Protein AF-A0A964EVK6-F1 (afdb_monomer)

pLDDT: mean 76.54, std 14.39, range [28.52, 92.56]

Mean predicted aligned error: 11.5 Å

Foldseek 3Di:
DDPPPPQAFLVVQPWWWDWDKPDFDPVLRVVLRVLNSRARDDQFKKKWKDAPLATPDIDTPDDDDCPPVVSRVVSVSVSSNVRPTHGIMMITTHIDRVLLVVLLVQQLVLLLVLLAEDADQFWFKWKFFQDPVQFTDDTDGDDDSVDVVSNVSSNVSSVVDDDTRDGRDPVCPVSDDRIDMHTHGHHYD

Solvent-accessible surface area (backbone atoms only — not comparable to full-atom values): 10663 Å² total; per-residue (Å²): 135,83,81,77,76,75,73,61,29,8,51,84,66,50,20,52,54,46,70,53,53,87,64,58,53,72,68,58,51,61,68,43,38,75,48,50,25,59,22,50,62,48,90,56,49,30,38,35,34,34,42,74,47,39,78,75,45,75,48,62,75,65,99,62,81,68,92,72,43,64,67,41,51,53,39,49,46,51,35,29,64,77,49,58,54,83,52,58,37,40,39,35,42,35,32,45,54,40,70,58,49,54,49,43,50,55,50,31,53,56,49,12,62,62,56,30,77,32,87,62,93,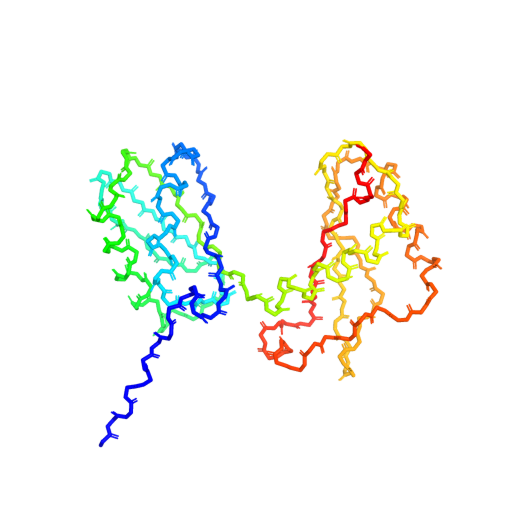51,40,32,26,33,34,23,39,53,42,98,86,33,34,65,47,85,62,43,86,71,41,77,40,85,42,67,71,56,45,51,43,48,59,55,32,61,79,66,58,89,66,82,67,78,58,57,58,72,86,47,54,87,75,40,73,64,51,49,78,40,64,36,48,32,36,76,117

Nearest PDB structures (foldseek):
  3qdr-assembly1_A  TM=7.105E-01  e=4.032E-02  Escherichia coli K-12
  6s3w-assembly1_A  TM=6.566E-01  e=6.098E-02  Pseudomonas aeruginosa
  1s62-assembly1_A  TM=5.850E-01  e=1.168E-01  Escherichia coli
  6fw4-assembly1_A  TM=6.166E-01  e=6.879E-01  Vibrio cholerae

Radius of gyration: 19.02 Å; Cα contacts (8 Å, |Δi|>4): 323; chains: 1; bounding box: 44×29×54 Å

Secondary structure (DSSP, 8-state):
------PPBTTTTT-EEEEEESSS-HHHHHHHHHHHTTSBP-SSEEEEEEETTEEEEEEESSS--GGG-HHHHHHHHHHHHHSPPPSEEEEEEEEEPHHHHHHHHHHHHHHHHHH-EESS---EEEEEEBPTTS-B---EEEE--S-HHHHHHHHHHHTT--SPPPPPPHHHHTTS-SEEEEEE--EE-

Structure (mmCIF, N/CA/C/O backbone):
data_AF-A0A964EVK6-F1
#
_entry.id   AF-A0A964EVK6-F1
#
loop_
_atom_site.group_PDB
_atom_site.id
_atom_site.type_symbol
_atom_site.label_atom_id
_atom_site.label_alt_id
_atom_site.label_comp_id
_atom_site.label_asym_id
_atom_site.label_entity_id
_atom_site.label_seq_id
_atom_site.pdbx_PDB_ins_code
_atom_site.Cartn_x
_atom_site.Cartn_y
_atom_site.Cartn_z
_atom_site.occupancy
_atom_site.B_iso_or_equiv
_atom_site.auth_seq_id
_atom_site.auth_comp_id
_atom_site.auth_asym_id
_atom_site.auth_atom_id
_atom_site.pdbx_PDB_model_num
ATOM 1 N N . MET A 1 1 ? -25.603 -1.675 -29.643 1.00 32.81 1 MET A N 1
ATOM 2 C CA . MET A 1 1 ? -24.944 -0.390 -29.337 1.00 32.81 1 MET A CA 1
ATOM 3 C C . MET A 1 1 ? -24.082 -0.634 -28.109 1.00 32.81 1 MET A C 1
ATOM 5 O O . MET A 1 1 ? -24.596 -0.637 -27.001 1.00 32.81 1 MET A O 1
ATOM 9 N N . THR A 1 2 ? -22.830 -1.032 -28.319 1.00 31.30 2 THR A N 1
ATOM 10 C CA . THR A 1 2 ? -21.915 -1.434 -27.243 1.00 31.30 2 THR A CA 1
ATOM 11 C C . THR A 1 2 ? -21.306 -0.165 -26.660 1.00 31.30 2 THR A C 1
ATOM 13 O O . THR A 1 2 ? -20.593 0.546 -27.362 1.00 31.30 2 THR A O 1
ATOM 16 N N . LEU A 1 3 ? -21.637 0.162 -25.410 1.00 28.52 3 LEU A N 1
ATOM 17 C CA . LEU A 1 3 ? -20.934 1.197 -24.658 1.00 28.52 3 LEU A CA 1
ATOM 18 C C . LEU A 1 3 ? -19.500 0.702 -24.429 1.00 28.52 3 LEU A C 1
ATOM 20 O O . LEU A 1 3 ? -19.276 -0.155 -23.579 1.00 28.52 3 LEU A O 1
ATOM 24 N N . LEU A 1 4 ? -18.537 1.216 -25.202 1.00 30.02 4 LEU A N 1
ATOM 25 C CA . LEU A 1 4 ? -17.136 1.179 -24.795 1.00 30.02 4 LEU A CA 1
ATOM 26 C C . LEU A 1 4 ? -17.033 2.036 -23.529 1.00 30.02 4 LEU A C 1
ATOM 28 O O . LEU A 1 4 ? -17.019 3.265 -23.610 1.00 30.02 4 LEU A O 1
ATOM 32 N N . LEU A 1 5 ? -16.978 1.402 -22.356 1.00 36.34 5 LEU A N 1
ATOM 33 C CA . LEU A 1 5 ? -16.360 2.049 -21.208 1.00 36.34 5 LEU A CA 1
ATOM 34 C C . LEU A 1 5 ? -14.887 2.230 -21.576 1.00 36.34 5 LEU A C 1
ATOM 36 O O . LEU A 1 5 ? -14.113 1.277 -21.540 1.00 36.34 5 LEU A O 1
ATOM 40 N N . ALA A 1 6 ? -14.515 3.439 -21.993 1.00 39.41 6 ALA A N 1
ATOM 41 C CA . ALA A 1 6 ? -13.116 3.812 -22.102 1.00 39.41 6 ALA A CA 1
ATOM 42 C C . ALA A 1 6 ? -12.496 3.619 -20.714 1.00 39.41 6 ALA A C 1
ATOM 44 O O . ALA A 1 6 ? -12.870 4.309 -19.763 1.00 39.41 6 ALA A O 1
ATOM 45 N N . ALA A 1 7 ? -11.617 2.626 -20.580 1.00 48.12 7 ALA A N 1
ATOM 46 C CA . ALA A 1 7 ? -10.870 2.419 -19.353 1.00 48.12 7 ALA A CA 1
ATOM 47 C C . ALA A 1 7 ? -10.082 3.704 -19.079 1.00 48.12 7 ALA A C 1
ATOM 49 O O . ALA A 1 7 ? -9.275 4.125 -19.911 1.00 48.12 7 ALA A O 1
ATOM 50 N N . LEU A 1 8 ? -10.379 4.377 -17.964 1.00 49.44 8 LEU A N 1
ATOM 51 C CA . LEU A 1 8 ? -9.662 5.597 -17.621 1.00 49.44 8 LEU A CA 1
ATOM 52 C C . LEU A 1 8 ? -8.179 5.262 -17.370 1.00 49.44 8 LEU A C 1
ATOM 54 O O . LEU A 1 8 ? -7.891 4.264 -16.703 1.00 49.44 8 LEU A O 1
ATOM 58 N N . PRO A 1 9 ? -7.248 6.097 -17.860 1.00 56.09 9 PRO A N 1
ATOM 59 C CA . PRO A 1 9 ? -5.830 6.012 -17.524 1.00 56.09 9 PRO A CA 1
ATOM 60 C C . PRO A 1 9 ? -5.608 6.000 -16.010 1.00 56.09 9 PRO A C 1
ATOM 62 O O . PRO A 1 9 ? -6.285 6.736 -15.284 1.00 56.09 9 PRO A O 1
ATOM 65 N N . ALA A 1 10 ? -4.631 5.223 -15.540 1.00 55.06 10 ALA A N 1
ATOM 66 C CA . ALA A 1 10 ? -4.260 5.123 -14.131 1.00 55.06 10 ALA A CA 1
ATOM 67 C C . ALA A 1 10 ? -4.020 6.498 -13.496 1.00 55.06 10 ALA A C 1
ATOM 69 O O . ALA A 1 10 ? -4.599 6.775 -12.449 1.00 55.06 10 ALA A O 1
ATOM 70 N N . ALA A 1 11 ? -3.312 7.405 -14.173 1.00 48.75 11 ALA A N 1
ATOM 71 C CA . ALA A 1 11 ? -3.083 8.772 -13.703 1.00 48.75 11 ALA A CA 1
ATOM 72 C C . ALA A 1 11 ? -4.370 9.588 -13.523 1.00 48.75 11 ALA A C 1
ATOM 74 O O . ALA A 1 11 ? -4.508 10.318 -12.544 1.00 48.75 11 ALA A O 1
ATOM 75 N N . LEU A 1 12 ? -5.338 9.449 -14.438 1.00 47.56 12 LEU A N 1
ATOM 76 C CA . LEU A 1 12 ? -6.634 10.131 -14.324 1.00 47.56 12 LEU A CA 1
ATOM 77 C C . LEU A 1 12 ? -7.496 9.534 -13.210 1.00 47.56 12 LEU A C 1
ATOM 79 O O . LEU A 1 12 ? -8.326 10.233 -12.632 1.00 47.56 12 LEU A O 1
ATOM 83 N N . ALA A 1 13 ? -7.272 8.264 -12.882 1.00 48.00 13 ALA A N 1
ATOM 84 C CA . ALA A 1 13 ? -7.876 7.610 -11.736 1.00 48.00 13 ALA A CA 1
ATOM 85 C C . ALA A 1 13 ? -7.058 7.787 -10.439 1.00 48.00 13 ALA A C 1
ATOM 87 O O . ALA A 1 13 ? -7.512 7.296 -9.412 1.00 48.00 13 ALA A O 1
ATOM 88 N N . GLY A 1 14 ? -5.890 8.452 -10.481 1.00 44.22 14 GLY A N 1
ATOM 89 C CA . GLY A 1 14 ? -4.960 8.695 -9.366 1.00 44.22 14 GLY A CA 1
ATOM 90 C C . GLY A 1 14 ? -4.115 7.494 -8.918 1.00 44.22 14 GLY A C 1
ATOM 91 O O . GLY A 1 14 ? -3.596 7.501 -7.807 1.00 44.22 14 GLY A O 1
ATOM 92 N N . TRP A 1 15 ? -3.989 6.460 -9.744 1.00 48.66 15 TRP A N 1
ATOM 93 C CA . TRP A 1 15 ? -3.234 5.252 -9.429 1.00 48.66 15 TRP A CA 1
ATOM 94 C C . TRP A 1 15 ? -1.795 5.373 -9.918 1.00 48.66 15 TRP A C 1
ATOM 96 O O . TRP A 1 15 ? -1.566 5.677 -11.086 1.00 48.66 15 TRP A O 1
ATOM 106 N N . THR A 1 16 ? -0.838 5.064 -9.047 1.00 52.19 16 THR A N 1
ATOM 107 C CA . THR A 1 16 ? 0.591 5.069 -9.387 1.00 52.19 16 THR A CA 1
ATOM 108 C C . THR A 1 16 ? 1.068 3.638 -9.576 1.00 52.19 16 THR A C 1
ATOM 110 O O . THR A 1 16 ? 0.908 2.826 -8.663 1.00 52.19 16 THR A O 1
ATOM 113 N N . ALA A 1 17 ? 1.664 3.324 -10.728 1.00 52.47 17 ALA A N 1
ATOM 114 C CA . ALA A 1 17 ? 2.339 2.048 -10.926 1.00 52.47 17 ALA A CA 1
ATOM 115 C C . ALA A 1 17 ? 3.710 2.093 -10.235 1.00 52.47 17 ALA A C 1
ATOM 117 O O . ALA A 1 17 ? 4.609 2.819 -10.656 1.00 52.47 17 ALA A O 1
ATOM 118 N N . THR A 1 18 ? 3.884 1.320 -9.166 1.00 56.91 18 THR A N 1
ATOM 119 C CA . THR A 1 18 ? 5.220 1.088 -8.598 1.00 56.91 18 THR A CA 1
ATOM 120 C C . THR A 1 18 ? 5.862 -0.094 -9.294 1.00 56.91 18 THR A C 1
ATOM 122 O O . THR A 1 18 ? 5.188 -1.089 -9.557 1.00 56.91 18 THR A O 1
ATOM 125 N N . VAL A 1 19 ? 7.149 0.054 -9.616 1.00 56.09 19 VAL A N 1
ATOM 126 C CA . VAL A 1 19 ? 7.940 -0.963 -10.298 1.00 56.09 19 VAL A CA 1
ATOM 127 C C . VAL A 1 19 ? 9.044 -1.451 -9.375 1.00 56.09 19 VAL A C 1
ATOM 129 O O . VAL A 1 19 ? 9.966 -0.703 -9.064 1.00 56.09 19 VAL A O 1
ATOM 132 N N . GLU A 1 20 ? 8.953 -2.701 -8.935 1.00 57.06 20 GLU A N 1
ATOM 133 C CA . GLU A 1 20 ? 10.037 -3.373 -8.210 1.00 57.06 20 GLU A CA 1
ATOM 134 C C . GLU A 1 20 ? 10.718 -4.348 -9.174 1.00 57.06 20 GLU A C 1
ATOM 136 O O . GLU A 1 20 ? 10.032 -5.148 -9.819 1.00 57.06 20 GLU A O 1
ATOM 141 N N . ALA A 1 21 ? 12.047 -4.275 -9.301 1.00 52.12 21 ALA A N 1
ATOM 142 C CA . ALA A 1 21 ? 12.802 -5.149 -10.194 1.00 52.12 21 ALA A CA 1
ATOM 143 C C . ALA A 1 21 ? 13.971 -5.849 -9.507 1.00 52.12 21 ALA A C 1
ATOM 145 O O . ALA A 1 21 ? 14.643 -5.277 -8.654 1.00 52.12 21 ALA A O 1
ATOM 146 N N . GLY A 1 22 ? 14.219 -7.088 -9.940 1.00 52.19 22 GLY A N 1
ATOM 147 C CA . GLY A 1 22 ? 15.385 -7.874 -9.537 1.00 52.19 22 GLY A CA 1
ATOM 148 C C . GLY A 1 22 ? 16.685 -7.492 -10.256 1.00 52.19 22 GLY A C 1
ATOM 149 O O . GLY A 1 22 ? 17.747 -7.795 -9.727 1.00 52.19 22 GLY A O 1
ATOM 150 N N . GLU A 1 23 ? 16.623 -6.840 -11.430 1.00 58.47 23 GLU A N 1
ATOM 151 C CA . GLU A 1 23 ? 17.818 -6.569 -12.266 1.00 58.47 23 GLU A CA 1
ATOM 152 C C . GLU A 1 23 ? 17.813 -5.213 -13.017 1.00 58.47 23 GLU A C 1
ATOM 154 O O . GLU A 1 23 ? 18.863 -4.788 -13.491 1.00 58.47 23 GLU A O 1
ATOM 159 N N . ALA A 1 24 ? 16.685 -4.492 -13.101 1.00 65.44 24 ALA A N 1
ATOM 160 C CA . ALA A 1 24 ? 16.622 -3.177 -13.759 1.00 65.44 24 ALA A CA 1
ATOM 161 C C . ALA A 1 24 ? 17.153 -2.062 -12.847 1.00 65.44 24 ALA A C 1
ATOM 163 O O . ALA A 1 24 ? 16.871 -2.064 -11.645 1.00 65.44 24 ALA A O 1
ATOM 164 N N . SER A 1 25 ? 17.856 -1.069 -13.397 1.00 70.06 25 SER A N 1
ATOM 165 C CA . SER A 1 25 ? 18.342 0.044 -12.578 1.00 70.06 25 SER A CA 1
ATOM 166 C C . SER A 1 25 ? 17.191 0.959 -12.121 1.00 70.06 25 SER A C 1
ATOM 168 O O . SER A 1 25 ? 16.234 1.178 -12.869 1.00 70.06 25 SER A O 1
ATOM 170 N N . PRO A 1 26 ? 17.283 1.589 -10.931 1.00 70.25 26 PRO A N 1
ATOM 171 C CA . PRO A 1 26 ? 16.269 2.538 -10.461 1.00 70.25 26 PRO A CA 1
ATOM 172 C C . PRO A 1 26 ? 15.977 3.681 -11.447 1.00 70.25 26 PRO A C 1
ATOM 174 O O . PRO A 1 26 ? 14.847 4.158 -11.525 1.00 70.25 26 PRO A O 1
ATOM 177 N N . ALA A 1 27 ? 16.978 4.106 -12.226 1.00 74.12 27 ALA A N 1
ATOM 178 C CA . ALA A 1 27 ? 16.826 5.152 -13.235 1.00 74.12 27 ALA A CA 1
ATOM 179 C C . ALA A 1 27 ? 15.972 4.697 -14.432 1.00 74.12 27 ALA A C 1
ATOM 181 O O . ALA A 1 27 ? 15.160 5.470 -14.938 1.00 74.12 27 ALA A O 1
ATOM 182 N N . GLU A 1 28 ? 16.122 3.445 -14.870 1.00 74.19 28 GLU A N 1
ATOM 183 C CA . GLU A 1 28 ? 15.297 2.863 -15.935 1.00 74.19 28 GLU A CA 1
ATOM 184 C C . GLU A 1 28 ? 13.846 2.701 -15.482 1.00 74.19 28 GLU A C 1
ATOM 186 O O . GLU A 1 28 ? 12.928 3.047 -16.225 1.00 74.19 28 GLU A O 1
ATOM 191 N N . LEU A 1 29 ? 13.641 2.268 -14.234 1.00 70.50 29 LEU A N 1
ATOM 192 C CA . LEU A 1 29 ? 12.310 2.156 -13.635 1.00 70.50 29 LEU A CA 1
ATOM 193 C C . LEU A 1 29 ? 11.619 3.520 -13.519 1.00 70.50 29 LEU A C 1
ATOM 195 O O . LEU A 1 29 ? 10.459 3.661 -13.906 1.00 70.50 29 LEU A O 1
ATOM 199 N N . ALA A 1 30 ? 12.344 4.545 -13.060 1.00 72.69 30 ALA A N 1
ATOM 200 C CA . ALA A 1 30 ? 11.829 5.911 -12.978 1.00 72.69 30 ALA A CA 1
ATOM 201 C C . ALA A 1 30 ? 11.467 6.486 -14.358 1.00 72.69 30 ALA A C 1
ATOM 203 O O . ALA A 1 30 ? 10.497 7.230 -14.483 1.00 72.69 30 ALA A O 1
ATOM 204 N N . ALA A 1 31 ? 12.215 6.126 -15.404 1.00 76.50 31 ALA A N 1
ATOM 205 C CA . ALA A 1 31 ? 11.927 6.567 -16.765 1.00 76.50 31 ALA A CA 1
ATOM 206 C C . ALA A 1 31 ? 10.737 5.831 -17.410 1.00 76.50 31 ALA A C 1
ATOM 208 O O . ALA A 1 31 ? 10.141 6.366 -18.345 1.00 76.50 31 ALA A O 1
ATOM 209 N N . LEU A 1 32 ? 10.395 4.630 -16.932 1.00 76.25 32 LEU A N 1
ATOM 210 C CA . LEU A 1 32 ? 9.230 3.867 -17.388 1.00 76.25 32 LEU A CA 1
ATOM 211 C C . LEU A 1 32 ? 7.925 4.352 -16.727 1.00 76.25 32 LEU A C 1
ATOM 213 O O . LEU A 1 32 ? 6.874 4.313 -17.365 1.00 76.25 32 LEU A O 1
ATOM 217 N N . ALA A 1 33 ? 7.983 4.850 -15.486 1.00 74.25 33 ALA A N 1
ATOM 218 C CA . ALA A 1 33 ? 6.807 5.240 -14.697 1.00 74.25 33 ALA A CA 1
ATOM 219 C C . ALA A 1 33 ? 5.797 6.159 -15.431 1.00 74.25 33 ALA A C 1
ATOM 221 O O . ALA A 1 33 ? 4.617 5.807 -15.456 1.00 74.25 33 ALA A O 1
ATOM 222 N N . PRO A 1 34 ? 6.205 7.236 -16.141 1.00 74.50 34 PRO A N 1
ATOM 223 C CA . PRO A 1 34 ? 5.259 8.109 -16.849 1.00 74.50 34 PRO A CA 1
ATOM 224 C C . PRO A 1 34 ? 4.463 7.407 -17.959 1.00 74.50 34 PRO A C 1
ATOM 226 O O . PRO A 1 34 ? 3.382 7.856 -18.333 1.00 74.50 34 PRO A O 1
ATOM 229 N N . PHE A 1 35 ? 4.995 6.317 -18.520 1.00 75.31 35 PHE A N 1
ATOM 230 C CA . PHE A 1 35 ? 4.293 5.526 -19.530 1.00 75.31 35 PHE A CA 1
ATOM 231 C C . PHE A 1 35 ? 3.272 4.590 -18.881 1.00 75.31 35 PHE A C 1
ATOM 233 O O . PHE A 1 35 ? 2.179 4.405 -19.414 1.00 75.31 35 PHE A O 1
ATOM 240 N N . LEU A 1 36 ? 3.590 4.045 -17.706 1.00 74.50 36 LEU A N 1
ATOM 241 C CA . LEU A 1 36 ? 2.700 3.160 -16.950 1.00 74.50 36 LEU A CA 1
ATOM 242 C C . LEU A 1 36 ? 1.500 3.903 -16.354 1.00 74.50 36 LEU A C 1
ATOM 244 O O . LEU A 1 36 ? 0.419 3.330 -16.235 1.00 74.50 36 LEU A O 1
ATOM 248 N N . ASP A 1 37 ? 1.665 5.190 -16.069 1.00 70.88 37 ASP A N 1
ATOM 249 C CA . ASP A 1 37 ? 0.603 6.111 -15.655 1.00 70.88 37 ASP A CA 1
ATOM 250 C C . ASP A 1 37 ? -0.529 6.234 -16.700 1.00 70.88 37 ASP A C 1
ATOM 252 O O . ASP A 1 37 ? -1.668 6.573 -16.366 1.00 70.88 37 ASP A O 1
ATOM 256 N N . SER A 1 38 ? -0.246 5.919 -17.971 1.00 72.69 38 SER A N 1
ATOM 257 C CA . SER A 1 38 ? -1.248 5.877 -19.045 1.00 72.69 38 SER A CA 1
ATOM 258 C C . SER A 1 38 ? -1.995 4.542 -19.148 1.00 72.69 38 SER A C 1
ATOM 260 O O . SER A 1 38 ? -3.036 4.473 -19.804 1.00 72.69 38 SER A O 1
ATOM 262 N N . CYS A 1 39 ? -1.506 3.495 -18.477 1.00 75.62 39 CYS A N 1
ATOM 263 C CA . CYS A 1 39 ? -2.129 2.178 -18.502 1.00 75.62 39 CYS A CA 1
ATOM 264 C C . CYS A 1 39 ? -3.413 2.144 -17.672 1.00 75.62 39 CYS A C 1
ATOM 266 O O . CYS A 1 39 ? -3.545 2.895 -16.706 1.00 75.62 39 CYS A O 1
ATOM 268 N N . PRO A 1 40 ? -4.381 1.279 -18.014 1.00 72.31 40 PRO A N 1
ATOM 269 C CA . PRO A 1 40 ? -5.571 1.106 -17.194 1.00 72.31 40 PRO A CA 1
ATOM 270 C C . PRO A 1 40 ? -5.187 0.577 -15.806 1.00 72.31 40 PRO A C 1
ATOM 272 O O . PRO A 1 40 ? -4.441 -0.394 -15.685 1.00 72.31 40 PRO A O 1
ATOM 275 N N . ALA A 1 41 ? -5.700 1.217 -14.755 1.00 64.81 41 ALA A N 1
ATOM 276 C CA . ALA A 1 41 ? -5.433 0.803 -13.383 1.00 64.81 41 ALA A CA 1
ATOM 277 C C . ALA A 1 41 ? -6.113 -0.527 -13.029 1.00 64.81 41 ALA A C 1
ATOM 279 O O . ALA A 1 41 ? -7.258 -0.776 -13.426 1.00 64.81 41 ALA A O 1
ATOM 280 N N . ARG A 1 42 ? -5.438 -1.355 -12.219 1.00 68.38 42 ARG A N 1
ATOM 281 C CA . ARG A 1 42 ? -5.987 -2.609 -11.683 1.00 68.38 42 ARG A CA 1
ATOM 282 C C . ARG A 1 42 ? -5.690 -2.764 -10.188 1.00 68.38 42 ARG A C 1
ATOM 284 O O . ARG A 1 42 ? -4.574 -2.482 -9.782 1.00 68.38 42 ARG A O 1
ATOM 291 N N . PRO A 1 43 ? -6.648 -3.247 -9.379 1.00 57.97 43 PRO A N 1
ATOM 292 C CA . PRO A 1 43 ? -6.473 -3.439 -7.932 1.00 57.97 43 PRO A CA 1
ATOM 293 C C . PRO A 1 43 ? -5.402 -4.471 -7.555 1.00 57.97 43 PRO A C 1
ATOM 295 O O . PRO A 1 43 ? -4.960 -4.491 -6.409 1.00 57.97 43 PRO A O 1
ATOM 298 N N . ASP A 1 44 ? -4.987 -5.300 -8.508 1.00 68.88 44 ASP A N 1
ATOM 299 C CA . ASP A 1 44 ? -4.142 -6.457 -8.258 1.00 68.88 44 ASP A CA 1
ATOM 300 C C . ASP A 1 44 ? -2.662 -6.143 -8.504 1.00 68.88 44 ASP A C 1
ATOM 302 O O . ASP A 1 44 ? -2.315 -5.285 -9.318 1.00 68.88 44 ASP A O 1
ATOM 306 N N . ASP A 1 45 ? -1.778 -6.872 -7.825 1.00 70.56 45 ASP A N 1
ATOM 307 C CA . ASP A 1 45 ? -0.354 -6.881 -8.152 1.00 70.56 45 ASP A CA 1
ATOM 308 C C . ASP A 1 45 ? -0.144 -7.720 -9.421 1.00 70.56 45 ASP A C 1
ATOM 310 O O . ASP A 1 45 ? -0.608 -8.863 -9.504 1.00 70.56 45 ASP A O 1
ATOM 314 N N . TRP A 1 46 ? 0.629 -7.203 -10.374 1.00 75.69 46 TRP A N 1
ATOM 315 C CA . TRP A 1 46 ? 1.001 -7.910 -11.599 1.00 75.69 46 TRP A CA 1
ATOM 316 C C . TRP A 1 46 ? 2.511 -8.086 -11.696 1.00 75.69 46 TRP A C 1
ATOM 318 O O . TRP A 1 46 ? 3.288 -7.267 -11.214 1.00 75.69 46 TRP A O 1
ATOM 328 N N . ILE A 1 47 ? 2.943 -9.162 -12.340 1.00 76.94 47 ILE A N 1
ATOM 329 C CA . ILE A 1 47 ? 4.334 -9.404 -12.703 1.00 76.94 47 ILE A CA 1
ATOM 330 C C . ILE A 1 47 ? 4.440 -9.431 -14.218 1.00 76.94 47 ILE A C 1
ATOM 332 O O . ILE A 1 47 ? 3.742 -10.180 -14.902 1.00 76.94 47 ILE A O 1
ATOM 336 N N . ALA A 1 48 ? 5.388 -8.657 -14.719 1.00 81.44 48 ALA A N 1
ATOM 337 C CA . ALA A 1 48 ? 5.863 -8.710 -16.081 1.00 81.44 48 ALA A CA 1
ATOM 338 C C . ALA A 1 48 ? 7.300 -9.225 -16.109 1.00 81.44 48 ALA A C 1
ATOM 340 O O . ALA A 1 48 ? 8.151 -8.769 -15.351 1.00 81.44 48 ALA A O 1
ATOM 341 N N . ARG A 1 49 ? 7.595 -10.163 -17.002 1.00 80.81 49 ARG A N 1
ATOM 342 C CA . ARG A 1 49 ? 8.965 -10.550 -17.346 1.00 80.81 49 ARG A CA 1
ATOM 343 C C . ARG A 1 49 ? 9.261 -10.028 -18.733 1.00 80.81 49 ARG A C 1
ATOM 345 O O . ARG A 1 49 ? 8.447 -10.224 -19.632 1.00 80.81 49 ARG A O 1
ATOM 352 N N . TYR A 1 50 ? 10.420 -9.421 -18.910 1.00 78.56 50 TYR A N 1
ATOM 353 C CA . TYR A 1 50 ? 10.869 -8.921 -20.199 1.00 78.56 50 TYR A CA 1
ATOM 354 C C . TYR A 1 50 ? 12.327 -9.304 -20.434 1.00 78.56 50 TYR A C 1
ATOM 356 O O . TYR A 1 50 ? 13.075 -9.527 -19.480 1.00 78.56 50 TYR A O 1
ATOM 364 N N . ALA A 1 51 ? 12.707 -9.393 -21.702 1.00 78.81 51 ALA A N 1
ATOM 365 C CA . ALA A 1 51 ? 14.090 -9.534 -22.131 1.00 78.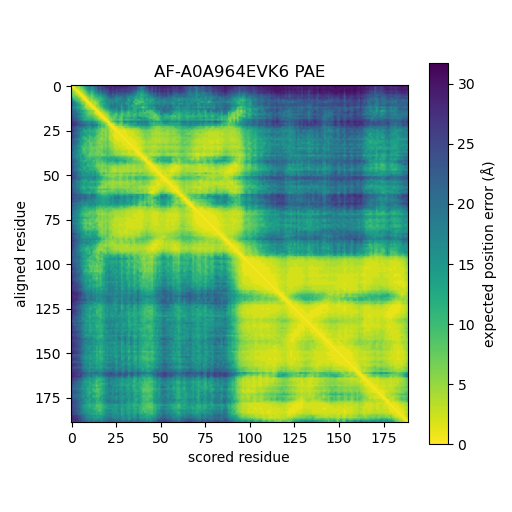81 51 ALA A CA 1
ATOM 366 C C . ALA A 1 51 ? 14.286 -8.794 -23.450 1.00 78.81 51 ALA A C 1
ATOM 368 O O . ALA A 1 51 ? 13.431 -8.877 -24.333 1.00 78.81 51 ALA A O 1
ATOM 369 N N . ASP A 1 52 ? 15.396 -8.070 -23.566 1.00 72.81 52 ASP A N 1
ATOM 370 C CA . ASP A 1 52 ? 15.849 -7.442 -24.813 1.00 72.81 52 ASP A CA 1
ATOM 371 C C . ASP A 1 52 ? 14.777 -6.547 -25.470 1.00 72.81 52 ASP A C 1
ATOM 373 O O . ASP A 1 52 ? 14.573 -6.555 -26.683 1.00 72.81 52 ASP A O 1
ATOM 377 N N . GLY A 1 53 ? 14.054 -5.779 -24.646 1.00 67.75 53 GLY A N 1
ATOM 378 C CA . GLY A 1 53 ? 12.984 -4.880 -25.095 1.00 67.75 53 GLY A CA 1
ATOM 379 C C . GLY A 1 53 ? 11.648 -5.559 -25.424 1.00 67.75 53 GLY A C 1
ATOM 380 O O . GLY A 1 53 ? 10.715 -4.874 -25.839 1.00 67.75 53 GLY A O 1
ATOM 381 N N . ALA A 1 54 ? 11.515 -6.872 -25.217 1.00 77.69 54 ALA A N 1
ATOM 382 C CA . ALA A 1 54 ? 10.279 -7.614 -25.447 1.00 77.69 54 ALA A CA 1
ATOM 383 C C . ALA A 1 54 ? 9.639 -8.098 -24.138 1.00 77.69 54 ALA A C 1
ATOM 385 O O . ALA A 1 54 ? 10.303 -8.666 -23.269 1.00 77.69 54 ALA A O 1
ATOM 386 N N . LEU A 1 55 ? 8.319 -7.928 -24.019 1.00 82.38 55 LEU A N 1
ATOM 387 C CA . LEU A 1 55 ? 7.523 -8.524 -22.947 1.00 82.38 55 LEU A CA 1
ATOM 388 C C . LEU A 1 55 ? 7.399 -10.036 -23.188 1.00 82.38 55 LEU A C 1
ATOM 390 O O . LEU A 1 55 ? 6.825 -10.462 -24.186 1.00 82.38 55 LEU A O 1
ATOM 394 N N . LEU A 1 56 ? 7.937 -10.844 -22.276 1.00 80.88 56 LEU A N 1
ATOM 395 C CA . LEU A 1 56 ? 7.942 -12.307 -22.366 1.00 80.88 56 LEU A CA 1
ATOM 396 C C . LEU A 1 56 ? 6.735 -12.942 -21.680 1.00 80.88 56 LEU A C 1
ATOM 398 O O . LEU A 1 56 ? 6.237 -13.979 -22.114 1.00 80.88 56 LEU A O 1
ATOM 402 N N . ARG A 1 57 ? 6.316 -12.374 -20.547 1.00 82.69 57 ARG A N 1
ATOM 403 C CA . ARG A 1 57 ? 5.205 -12.896 -19.751 1.00 82.69 57 ARG A CA 1
ATOM 404 C C . ARG A 1 57 ? 4.581 -11.785 -18.932 1.00 82.6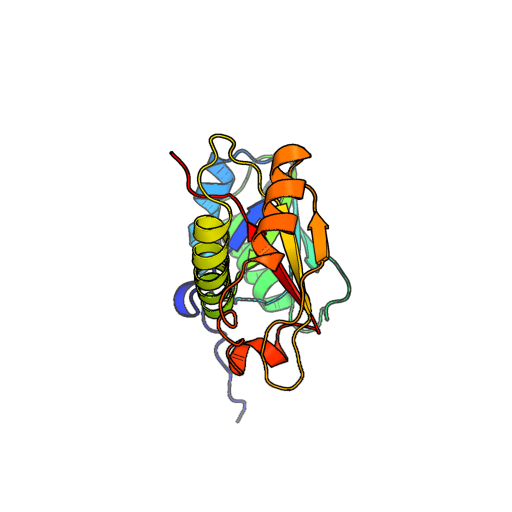9 57 ARG A C 1
ATOM 406 O O . ARG A 1 57 ? 5.310 -10.984 -18.360 1.00 82.69 57 ARG A O 1
ATOM 413 N N . PHE A 1 58 ? 3.263 -11.810 -18.805 1.00 82.38 58 PHE A N 1
ATOM 414 C CA . PHE A 1 58 ? 2.505 -10.923 -17.936 1.00 82.38 58 PHE A CA 1
ATOM 415 C C . PHE A 1 58 ? 1.428 -11.718 -17.193 1.00 82.38 58 PHE A C 1
ATOM 417 O O . PHE A 1 58 ? 0.893 -12.692 -17.724 1.00 82.38 58 PHE A O 1
ATOM 424 N N . GLY A 1 59 ? 1.157 -11.369 -15.938 1.00 78.50 59 GLY A N 1
ATOM 425 C CA . GLY A 1 59 ? 0.096 -12.009 -15.162 1.00 78.50 59 GLY A CA 1
ATOM 426 C C . GLY A 1 59 ? 0.035 -11.541 -13.707 1.00 78.50 59 GLY A C 1
ATOM 427 O O . GLY A 1 59 ? 0.972 -10.896 -13.239 1.00 78.50 59 GLY A O 1
ATOM 428 N N . PRO A 1 60 ? -1.049 -11.853 -12.982 1.00 73.94 60 PRO A N 1
ATOM 429 C CA . PRO A 1 60 ? -1.226 -11.426 -11.597 1.00 73.94 60 PRO A CA 1
ATOM 430 C C . PRO A 1 60 ? -0.338 -12.224 -10.626 1.00 73.94 60 PRO A C 1
ATOM 432 O O . PRO A 1 60 ? 0.032 -13.366 -10.905 1.00 73.94 60 PRO A O 1
ATOM 435 N N . VAL A 1 61 ? -0.019 -11.646 -9.462 1.00 65.00 61 VAL A N 1
ATOM 436 C CA . VAL A 1 61 ? 0.886 -12.253 -8.460 1.00 65.00 61 VAL A CA 1
ATOM 437 C C . VAL A 1 61 ? 0.234 -13.370 -7.630 1.00 65.00 61 VAL A C 1
ATOM 439 O O . VAL A 1 61 ? 0.949 -14.246 -7.152 1.00 65.00 61 VAL A O 1
ATOM 442 N N . ALA A 1 62 ? -1.095 -13.436 -7.507 1.00 56.62 62 ALA A N 1
ATOM 443 C CA . ALA A 1 62 ? -1.811 -14.578 -6.917 1.00 56.62 62 ALA A CA 1
ATOM 444 C C . ALA A 1 62 ? -3.322 -14.483 -7.181 1.00 56.62 62 ALA A C 1
ATOM 446 O O . ALA A 1 62 ? -3.861 -13.402 -7.065 1.00 56.62 62 ALA A O 1
ATOM 447 N N . GLY A 1 63 ? -4.026 -15.585 -7.472 1.00 51.16 63 GLY A N 1
ATOM 448 C CA . GLY A 1 63 ? -5.490 -15.717 -7.285 1.00 51.16 63 GLY A CA 1
ATOM 449 C C . GLY A 1 63 ? -6.452 -14.809 -8.076 1.00 51.16 63 GLY A C 1
ATOM 450 O O . GLY A 1 63 ? -7.659 -15.010 -7.970 1.00 51.16 63 GLY A O 1
ATOM 451 N N . HIS A 1 64 ? -5.959 -13.848 -8.857 1.00 57.75 64 HIS A N 1
ATOM 452 C CA . HIS A 1 64 ? -6.793 -12.877 -9.565 1.00 57.75 64 HIS A CA 1
ATOM 453 C C . HIS A 1 64 ? -7.199 -13.340 -10.968 1.00 57.75 64 HIS A C 1
ATOM 455 O O . HIS A 1 64 ? -6.515 -14.136 -11.619 1.00 57.75 64 HIS A O 1
ATOM 461 N N . ASP A 1 65 ? -8.343 -12.833 -11.421 1.00 57.97 65 ASP A N 1
ATOM 462 C CA . ASP A 1 65 ? -8.952 -13.191 -12.695 1.00 57.97 65 ASP A CA 1
ATOM 463 C C . ASP A 1 65 ? -8.159 -12.602 -13.875 1.00 57.97 65 ASP A C 1
ATOM 465 O O . ASP A 1 65 ? -7.935 -11.396 -13.959 1.00 57.97 65 ASP A O 1
ATOM 469 N N . GLN A 1 66 ? -7.734 -13.456 -14.809 1.00 62.94 66 GLN A N 1
ATOM 470 C CA . GLN A 1 66 ? -6.988 -13.039 -16.004 1.00 62.94 66 GLN A CA 1
ATOM 471 C C . GLN A 1 66 ? -7.864 -12.373 -17.069 1.00 62.94 66 GLN A C 1
ATOM 473 O O . GLN A 1 66 ? -7.320 -11.818 -18.024 1.00 62.94 66 GLN A O 1
ATOM 478 N N . ARG A 1 67 ? -9.197 -12.424 -16.931 1.00 58.34 67 ARG A N 1
ATOM 479 C CA . ARG A 1 67 ? -10.158 -11.988 -17.962 1.00 58.34 67 ARG A CA 1
ATOM 480 C C . ARG A 1 67 ? -10.014 -10.530 -18.415 1.00 58.34 67 ARG A C 1
ATOM 482 O O . ARG A 1 67 ? -10.532 -10.194 -19.470 1.00 58.34 67 ARG A O 1
ATOM 489 N N . ASP A 1 68 ? -9.259 -9.716 -17.682 1.00 62.09 68 ASP A N 1
ATOM 490 C CA . ASP A 1 68 ? -9.077 -8.285 -17.928 1.00 62.09 68 ASP A CA 1
ATOM 491 C C . ASP A 1 68 ? -7.600 -7.841 -18.022 1.00 62.09 68 ASP A C 1
ATOM 493 O O . ASP A 1 68 ? -7.294 -6.648 -17.876 1.00 62.09 68 ASP A O 1
ATOM 497 N N . ALA A 1 69 ? -6.685 -8.795 -18.246 1.00 70.19 69 ALA A N 1
ATOM 498 C CA . ALA A 1 69 ? -5.239 -8.568 -18.345 1.00 70.19 69 ALA A CA 1
ATOM 499 C C . ALA A 1 69 ? -4.815 -7.896 -19.662 1.00 70.19 69 ALA A C 1
ATOM 501 O O . ALA A 1 69 ? -3.885 -7.092 -19.667 1.00 70.19 69 ALA A O 1
ATOM 502 N N . GLU A 1 70 ? -5.512 -8.197 -20.760 1.00 77.62 70 GLU A N 1
ATOM 503 C CA . GLU A 1 70 ? -5.142 -7.811 -22.132 1.00 77.62 70 GLU A CA 1
ATOM 504 C C . GLU A 1 70 ? -4.927 -6.290 -22.309 1.00 77.62 70 GLU A C 1
ATOM 506 O O . GLU A 1 70 ? -3.871 -5.903 -22.810 1.00 77.62 70 GLU A O 1
ATOM 511 N N . PRO A 1 71 ? -5.794 -5.390 -21.790 1.00 79.00 71 PRO A N 1
ATOM 512 C CA . PRO A 1 71 ? -5.571 -3.945 -21.912 1.00 79.00 71 PRO A CA 1
ATOM 513 C C . PRO A 1 71 ? -4.335 -3.437 -21.154 1.00 79.00 71 PRO A C 1
ATOM 515 O O . PRO A 1 71 ? -3.717 -2.448 -21.551 1.00 79.00 71 PRO A O 1
ATOM 518 N N . VAL A 1 72 ? -3.984 -4.086 -20.039 1.00 77.56 72 VAL A N 1
ATOM 519 C CA . VAL A 1 72 ? -2.798 -3.735 -19.246 1.00 77.56 72 VAL A CA 1
ATOM 520 C C . VAL A 1 72 ? -1.544 -4.279 -19.922 1.00 77.56 72 VAL A C 1
ATOM 522 O O . VAL A 1 72 ? -0.542 -3.572 -20.013 1.00 77.56 72 VAL A O 1
ATOM 525 N N . GLU A 1 73 ? -1.612 -5.508 -20.435 1.00 84.00 73 GLU A N 1
ATOM 526 C CA . GLU A 1 73 ? -0.524 -6.151 -21.165 1.00 84.00 73 GLU A CA 1
ATOM 527 C C . GLU A 1 73 ? -0.152 -5.368 -22.427 1.00 84.00 73 GLU A C 1
ATOM 529 O O . GLU A 1 73 ? 1.027 -5.093 -22.658 1.00 84.00 73 GLU A O 1
ATOM 534 N N . ASP A 1 74 ? -1.145 -4.953 -23.214 1.00 86.00 74 ASP A N 1
ATOM 535 C CA . ASP A 1 74 ? -0.928 -4.177 -24.434 1.00 86.00 74 ASP A CA 1
ATOM 536 C C . ASP A 1 74 ? -0.346 -2.795 -24.135 1.00 86.00 74 ASP A C 1
ATOM 538 O O . ASP A 1 74 ? 0.593 -2.359 -24.810 1.00 86.00 74 ASP A O 1
ATOM 542 N N . CYS A 1 75 ? -0.837 -2.122 -23.089 1.00 84.06 75 CYS A N 1
ATOM 543 C CA . CYS A 1 75 ? -0.252 -0.859 -22.651 1.00 84.06 75 CYS A CA 1
ATOM 544 C C . CYS A 1 75 ? 1.201 -1.033 -22.197 1.00 84.06 75 CYS A C 1
ATOM 546 O O . CYS A 1 75 ? 2.072 -0.262 -22.598 1.00 84.06 75 CYS A O 1
ATOM 548 N N . LEU A 1 76 ? 1.491 -2.072 -21.411 1.00 83.00 76 LEU A N 1
ATOM 549 C CA . LEU A 1 76 ? 2.847 -2.362 -20.961 1.00 83.00 76 LEU A CA 1
ATOM 550 C C . LEU A 1 76 ? 3.776 -2.673 -22.140 1.00 83.00 76 LEU A C 1
ATOM 552 O O . LEU A 1 76 ? 4.914 -2.207 -22.168 1.00 83.00 76 LEU A O 1
ATOM 556 N N . ARG A 1 77 ? 3.293 -3.420 -23.137 1.00 86.31 77 ARG A N 1
ATOM 557 C CA . ARG A 1 77 ? 4.039 -3.698 -24.368 1.00 86.31 77 ARG A CA 1
ATOM 558 C C . ARG A 1 77 ? 4.349 -2.404 -25.127 1.00 86.31 77 ARG A C 1
ATOM 560 O O . ARG A 1 77 ? 5.481 -2.225 -25.570 1.00 86.31 77 ARG A O 1
ATOM 567 N N . ALA A 1 78 ? 3.389 -1.483 -25.225 1.00 85.75 78 ALA A N 1
ATOM 568 C CA . ALA A 1 78 ? 3.599 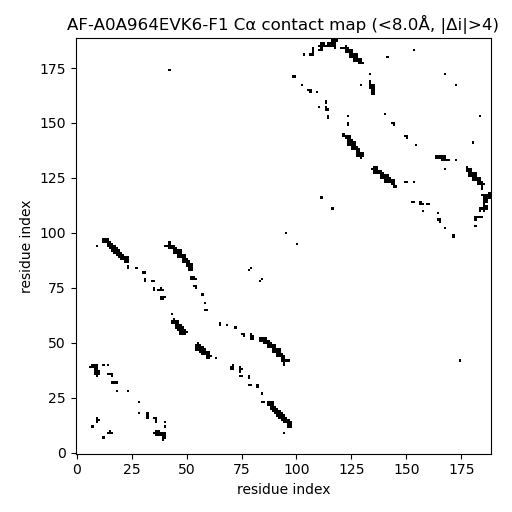-0.168 -25.832 1.00 85.75 78 ALA A CA 1
ATOM 569 C C . ALA A 1 78 ? 4.588 0.700 -25.029 1.00 85.75 78 ALA A C 1
ATOM 571 O O . ALA A 1 78 ? 5.466 1.334 -25.616 1.00 85.75 78 ALA A O 1
ATOM 572 N N . ALA A 1 79 ? 4.498 0.685 -23.696 1.00 84.44 79 ALA A N 1
ATOM 573 C CA . ALA A 1 79 ? 5.413 1.396 -22.806 1.00 84.44 79 ALA A CA 1
ATOM 574 C C . ALA A 1 79 ? 6.856 0.888 -22.948 1.00 84.44 79 ALA A C 1
ATOM 576 O O . ALA A 1 79 ? 7.774 1.689 -23.110 1.00 84.44 79 ALA A O 1
ATOM 577 N N . LEU A 1 80 ? 7.055 -0.434 -22.967 1.00 82.62 80 LEU A N 1
ATOM 578 C CA . LEU A 1 80 ? 8.370 -1.058 -23.156 1.00 82.62 80 LEU A CA 1
ATOM 579 C C . LEU A 1 80 ? 8.927 -0.843 -24.570 1.00 82.62 80 LEU A C 1
ATOM 581 O O . LEU A 1 80 ? 10.136 -0.708 -24.728 1.00 82.62 80 LEU A O 1
ATOM 585 N N . ALA A 1 81 ? 8.073 -0.751 -25.592 1.00 83.94 81 ALA A N 1
ATOM 586 C CA . ALA A 1 81 ? 8.504 -0.388 -26.942 1.00 83.94 81 ALA A CA 1
ATOM 587 C C . ALA A 1 81 ? 8.962 1.080 -27.031 1.00 83.94 81 ALA A C 1
ATOM 589 O O . ALA A 1 81 ? 9.939 1.384 -27.714 1.00 83.94 81 ALA A O 1
ATOM 590 N N . ALA A 1 82 ? 8.277 1.993 -26.332 1.00 84.56 82 ALA A N 1
ATOM 591 C CA . ALA A 1 82 ? 8.638 3.411 -26.281 1.00 84.56 82 ALA A CA 1
ATOM 592 C C . ALA A 1 82 ? 9.875 3.672 -25.407 1.00 84.56 82 ALA A C 1
ATOM 594 O O . ALA A 1 82 ? 10.704 4.527 -25.731 1.00 84.56 82 ALA A O 1
ATOM 595 N N . LYS A 1 83 ? 10.012 2.924 -24.307 1.00 83.31 83 LYS A N 1
ATOM 596 C CA . LYS A 1 83 ? 11.147 2.986 -23.390 1.00 83.31 83 LYS A CA 1
ATOM 597 C C . LYS A 1 83 ? 11.688 1.578 -23.109 1.00 83.31 83 LYS A C 1
ATOM 599 O O . LYS A 1 83 ? 11.362 0.990 -22.077 1.00 83.31 83 LYS A O 1
ATOM 604 N N . PRO A 1 84 ? 12.542 1.050 -24.003 1.00 79.44 84 PRO A N 1
ATOM 605 C CA . PRO A 1 84 ? 13.164 -0.248 -23.795 1.00 79.44 84 PRO A CA 1
ATOM 606 C C . PRO A 1 84 ? 14.031 -0.224 -22.541 1.00 79.44 84 PRO A C 1
ATOM 608 O O . PRO A 1 84 ? 14.802 0.717 -22.335 1.00 79.44 84 PRO A O 1
ATOM 611 N N . ILE A 1 85 ? 13.919 -1.272 -21.731 1.00 75.50 85 ILE A N 1
ATOM 612 C CA . ILE A 1 85 ? 14.864 -1.542 -20.651 1.00 75.50 85 ILE A CA 1
ATOM 613 C C . ILE A 1 85 ? 15.857 -2.588 -21.155 1.00 75.50 85 ILE A C 1
ATOM 615 O O . ILE A 1 85 ? 15.464 -3.551 -21.821 1.00 75.50 85 ILE A O 1
ATOM 619 N N . ALA A 1 86 ? 17.145 -2.370 -20.896 1.00 74.12 86 ALA A N 1
ATOM 620 C CA . ALA A 1 86 ? 18.192 -3.263 -21.365 1.00 74.12 86 ALA A CA 1
ATOM 621 C C . ALA A 1 86 ? 18.211 -4.574 -20.563 1.00 74.12 86 ALA A C 1
ATOM 623 O O . ALA A 1 86 ? 17.996 -4.585 -19.353 1.00 74.12 86 ALA A O 1
ATOM 624 N N . GLY A 1 87 ? 18.528 -5.678 -21.243 1.00 73.50 87 GLY A N 1
ATOM 625 C CA . GLY A 1 87 ? 18.699 -6.985 -20.613 1.00 73.50 87 GLY A CA 1
ATOM 626 C C . GLY A 1 87 ? 17.388 -7.662 -20.219 1.00 73.50 87 GLY A C 1
ATOM 627 O O . GLY A 1 87 ? 16.322 -7.389 -20.774 1.00 73.50 87 GLY A O 1
ATOM 628 N N . THR A 1 88 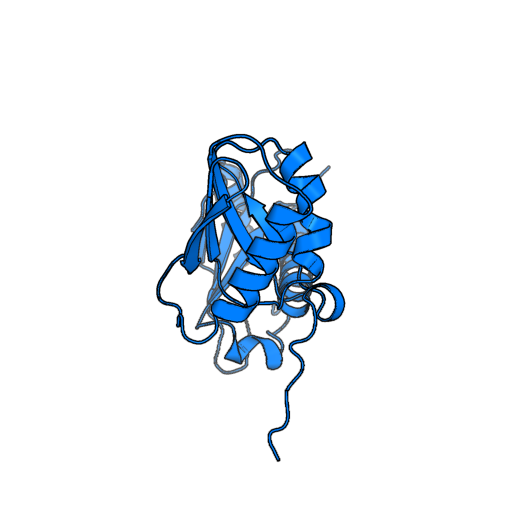? 17.493 -8.610 -19.290 1.00 73.88 88 THR A N 1
ATOM 629 C CA . THR A 1 88 ? 16.342 -9.298 -18.701 1.00 73.88 88 THR A CA 1
ATOM 630 C C . THR A 1 88 ? 15.971 -8.596 -17.409 1.00 73.88 88 THR A C 1
ATOM 632 O O . THR A 1 88 ? 16.848 -8.301 -16.606 1.00 73.88 88 THR A O 1
ATOM 635 N N . ALA A 1 89 ? 14.682 -8.370 -17.165 1.00 72.12 89 ALA A N 1
ATOM 636 C CA . ALA A 1 89 ? 14.250 -8.185 -15.790 1.00 72.12 89 ALA A CA 1
ATOM 637 C C . ALA A 1 89 ? 12.800 -8.593 -15.550 1.00 72.12 89 ALA A C 1
ATOM 639 O O . ALA A 1 89 ? 12.033 -8.997 -16.431 1.00 72.12 89 ALA A O 1
ATOM 640 N N . VAL A 1 90 ? 12.453 -8.517 -14.275 1.00 74.94 90 VAL A N 1
ATOM 641 C CA . VAL A 1 90 ? 11.108 -8.713 -13.762 1.00 74.94 90 VAL A CA 1
ATOM 642 C C . VAL A 1 90 ? 10.627 -7.357 -13.278 1.00 74.94 90 VAL A C 1
ATOM 644 O O . VAL A 1 90 ? 11.333 -6.717 -12.511 1.00 74.94 90 VAL A O 1
ATOM 647 N N . LEU A 1 91 ? 9.460 -6.918 -13.735 1.00 72.38 91 LEU A N 1
ATOM 648 C CA . LEU A 1 91 ? 8.764 -5.745 -13.220 1.00 72.38 91 LEU A CA 1
ATOM 649 C C . LEU A 1 91 ? 7.582 -6.252 -12.407 1.00 72.38 91 LEU A C 1
ATOM 651 O O . LEU A 1 91 ? 6.700 -6.921 -12.948 1.00 72.38 91 LEU A O 1
ATOM 655 N N . ARG A 1 92 ? 7.539 -5.935 -11.120 1.00 73.69 92 ARG A N 1
ATOM 656 C CA . ARG A 1 92 ? 6.293 -6.015 -10.361 1.00 73.69 92 ARG A CA 1
ATOM 657 C C . ARG A 1 92 ? 5.565 -4.696 -10.532 1.00 73.69 92 ARG A C 1
ATOM 659 O O . ARG A 1 92 ? 6.121 -3.676 -10.165 1.00 73.69 92 ARG A O 1
ATOM 666 N N . LEU A 1 93 ? 4.362 -4.728 -11.083 1.00 72.44 93 LEU A N 1
ATOM 667 C CA . LEU A 1 93 ? 3.485 -3.580 -11.256 1.00 72.44 93 LEU A CA 1
ATOM 668 C C . LEU A 1 93 ? 2.434 -3.618 -10.155 1.00 72.44 93 LEU A C 1
ATOM 670 O O . LEU A 1 93 ? 1.638 -4.555 -10.082 1.00 72.44 93 LEU A O 1
ATOM 674 N N . ARG A 1 94 ? 2.435 -2.603 -9.299 1.00 70.12 94 ARG A N 1
ATOM 675 C CA . ARG A 1 94 ? 1.389 -2.402 -8.298 1.00 70.12 94 ARG A CA 1
ATOM 676 C C . ARG A 1 94 ? 0.730 -1.065 -8.556 1.00 70.12 94 ARG A C 1
ATOM 678 O O . ARG A 1 94 ? 1.402 -0.041 -8.453 1.00 70.12 94 ARG A O 1
ATOM 685 N N . TRP A 1 95 ? -0.561 -1.081 -8.867 1.00 68.00 95 TRP A N 1
ATOM 686 C CA . TRP A 1 95 ? -1.363 0.131 -8.908 1.00 68.00 95 TRP A CA 1
ATOM 687 C C . TRP A 1 95 ? -2.024 0.310 -7.545 1.00 68.00 95 TRP A C 1
ATOM 689 O O . TRP A 1 95 ? -2.794 -0.535 -7.091 1.00 68.00 95 TRP A O 1
ATOM 699 N N . THR A 1 96 ? -1.747 1.429 -6.890 1.00 68.12 96 THR A N 1
ATOM 700 C CA . THR A 1 96 ? -2.409 1.768 -5.627 1.00 68.12 96 THR A CA 1
ATOM 701 C C . THR A 1 96 ? -3.631 2.634 -5.911 1.00 68.12 96 THR A C 1
ATOM 703 O O . THR A 1 96 ? -3.497 3.679 -6.538 1.00 68.12 96 THR A O 1
ATOM 706 N N . ASP A 1 97 ? -4.816 2.234 -5.445 1.00 72.00 97 ASP A N 1
ATOM 707 C CA . ASP A 1 97 ? -6.006 3.095 -5.484 1.00 72.00 97 ASP A CA 1
ATOM 708 C C . ASP A 1 97 ? -5.729 4.368 -4.658 1.00 72.00 97 ASP A C 1
ATOM 710 O O . ASP A 1 97 ? -5.399 4.243 -3.476 1.00 72.00 97 ASP A O 1
ATOM 714 N N . PRO A 1 98 ? -5.861 5.592 -5.205 1.00 72.69 98 PRO A N 1
ATOM 715 C CA . PRO A 1 98 ? -5.543 6.820 -4.465 1.00 72.69 98 PRO A CA 1
ATOM 716 C C . PRO A 1 98 ? -6.420 7.027 -3.236 1.00 72.69 98 PRO A C 1
ATOM 718 O O . PRO A 1 98 ? -6.009 7.680 -2.277 1.00 72.69 98 PRO A O 1
ATOM 721 N N . THR A 1 99 ? -7.645 6.503 -3.255 1.00 79.88 99 THR A N 1
ATOM 722 C CA . THR A 1 99 ? -8.540 6.556 -2.101 1.00 79.88 99 THR A CA 1
ATOM 723 C C . THR A 1 99 ? -8.013 5.635 -1.009 1.00 79.88 99 THR A C 1
ATOM 725 O O . THR A 1 99 ? -8.017 6.022 0.158 1.00 79.88 99 THR A O 1
ATOM 728 N N . LEU A 1 100 ? -7.502 4.452 -1.377 1.00 81.88 100 LEU A N 1
ATOM 729 C CA . LEU A 1 100 ? -6.845 3.534 -0.445 1.00 81.88 100 LEU A CA 1
ATOM 730 C C . LEU A 1 100 ? -5.524 4.100 0.074 1.00 81.88 100 LEU A C 1
ATOM 732 O O . LEU A 1 100 ? -5.255 3.994 1.266 1.00 81.88 100 LEU A O 1
ATOM 736 N N . ASP A 1 101 ? -4.720 4.709 -0.793 1.00 82.44 101 ASP A N 1
ATOM 737 C CA . ASP A 1 101 ? -3.451 5.331 -0.421 1.00 82.44 101 ASP A CA 1
ATOM 738 C C . ASP A 1 101 ? -3.670 6.473 0.573 1.00 82.44 101 ASP A C 1
ATOM 740 O O . ASP A 1 101 ? -3.115 6.466 1.670 1.00 82.44 101 ASP A O 1
ATOM 744 N N . ARG A 1 102 ? -4.582 7.398 0.254 1.00 85.25 102 ARG A N 1
ATOM 745 C CA . ARG A 1 102 ? -4.955 8.496 1.152 1.00 85.25 102 ARG A CA 1
ATOM 746 C C . ARG A 1 102 ? -5.531 7.982 2.466 1.00 85.25 102 ARG A C 1
ATOM 748 O O . ARG A 1 102 ? -5.219 8.516 3.526 1.00 85.25 102 ARG A O 1
ATOM 755 N N . TYR A 1 103 ? -6.364 6.945 2.412 1.00 88.88 103 TYR A N 1
ATOM 756 C CA . TYR A 1 103 ? -6.891 6.314 3.615 1.00 88.88 103 TYR A CA 1
ATOM 757 C C . TYR A 1 103 ? -5.767 5.733 4.484 1.00 88.88 103 TYR A C 1
ATOM 759 O O . TYR A 1 103 ? -5.696 6.043 5.672 1.00 88.88 103 TYR A O 1
ATOM 767 N N . ARG A 1 104 ? -4.848 4.959 3.892 1.00 88.38 104 ARG A N 1
ATOM 768 C CA . ARG A 1 104 ? -3.678 4.407 4.588 1.00 88.38 104 ARG A CA 1
ATOM 769 C C . ARG A 1 104 ? -2.812 5.507 5.182 1.00 88.38 104 ARG A C 1
ATOM 771 O O . ARG A 1 104 ? -2.453 5.395 6.342 1.00 88.38 104 ARG A O 1
ATOM 778 N N . GLN A 1 105 ? -2.544 6.583 4.448 1.00 87.75 105 GLN A N 1
ATOM 779 C CA . GLN A 1 105 ? -1.786 7.732 4.953 1.00 87.75 105 GLN A CA 1
ATOM 780 C C . GLN A 1 105 ? -2.467 8.391 6.156 1.00 87.75 105 GLN A C 1
ATOM 782 O O . GLN A 1 105 ? -1.794 8.704 7.135 1.00 87.75 105 GLN A O 1
ATOM 787 N N . ASN A 1 106 ? -3.794 8.553 6.129 1.00 90.75 106 ASN A N 1
ATOM 788 C CA . ASN A 1 106 ? -4.541 9.102 7.262 1.00 90.75 106 ASN A CA 1
ATOM 789 C C . ASN A 1 106 ? -4.439 8.198 8.499 1.00 90.75 106 ASN A C 1
ATOM 791 O O . ASN A 1 106 ? -4.194 8.690 9.598 1.00 90.75 106 ASN A O 1
ATOM 795 N N . VAL A 1 107 ? -4.595 6.882 8.325 1.00 91.75 107 VAL A N 1
ATOM 796 C CA . VAL A 1 107 ? -4.468 5.911 9.423 1.00 91.75 107 VAL A CA 1
ATOM 797 C C . VAL A 1 107 ? -3.026 5.860 9.942 1.00 91.75 107 VAL A C 1
ATOM 799 O O . VAL A 1 107 ? -2.810 5.997 11.143 1.00 91.75 107 VAL A O 1
ATOM 802 N N . THR A 1 108 ? -2.038 5.730 9.051 1.00 91.62 108 THR A N 1
ATOM 803 C CA . THR A 1 108 ? -0.607 5.753 9.388 1.00 91.62 108 THR A CA 1
ATOM 804 C C . THR A 1 108 ? -0.243 7.029 10.135 1.00 91.62 108 THR A C 1
ATOM 806 O O . THR A 1 108 ? 0.449 6.941 11.136 1.00 91.62 108 THR A O 1
ATOM 809 N N . SER A 1 109 ? -0.747 8.200 9.734 1.00 89.62 109 SER A N 1
ATOM 810 C CA . SER A 1 109 ? -0.442 9.463 10.417 1.00 89.62 109 SER A CA 1
ATOM 811 C C . SER A 1 109 ? -0.888 9.465 11.883 1.00 89.62 109 SER A C 1
ATOM 813 O O . SER A 1 109 ? -0.128 9.905 12.745 1.00 89.62 109 SER A O 1
ATOM 815 N N . VAL A 1 110 ? -2.079 8.933 12.181 1.00 91.06 110 VAL A N 1
ATOM 816 C CA . VAL A 1 110 ? -2.569 8.786 13.563 1.00 91.06 1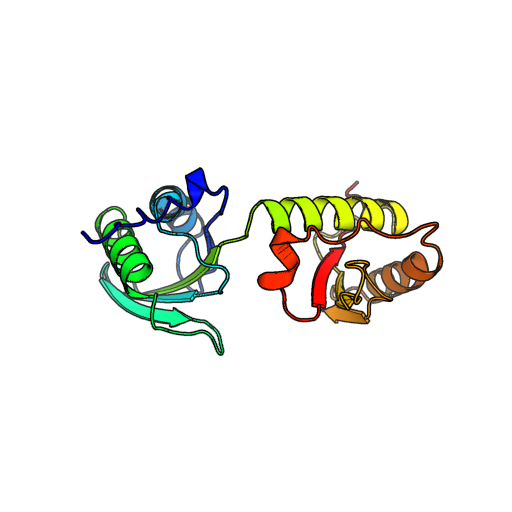10 VAL A CA 1
ATOM 817 C C . VAL A 1 110 ? -1.690 7.808 14.346 1.00 91.06 110 VAL A C 1
ATOM 819 O O . VAL A 1 110 ? -1.285 8.098 15.471 1.00 91.06 110 VAL A O 1
ATOM 822 N N . LEU A 1 111 ? -1.358 6.663 13.744 1.00 92.19 111 LEU A N 1
ATOM 823 C CA . LEU A 1 111 ? -0.551 5.629 14.392 1.00 92.19 111 LEU A CA 1
ATOM 824 C C . LEU A 1 111 ? 0.894 6.083 14.630 1.00 92.19 111 LEU A C 1
ATOM 826 O O . LEU A 1 111 ? 1.423 5.880 15.717 1.00 92.19 111 LEU A O 1
ATOM 830 N N . ASP A 1 112 ? 1.521 6.746 13.662 1.00 91.69 112 ASP A N 1
ATOM 831 C CA . ASP A 1 112 ? 2.886 7.261 13.777 1.00 91.69 112 ASP A CA 1
ATOM 832 C C . ASP A 1 112 ? 2.989 8.301 14.896 1.00 91.69 112 ASP A C 1
ATOM 834 O O . ASP A 1 112 ? 3.941 8.267 15.678 1.00 91.69 112 ASP A O 1
ATOM 838 N N . GLN A 1 113 ? 1.992 9.185 15.030 1.00 89.56 113 GLN A N 1
ATOM 839 C CA . GLN A 1 113 ? 1.920 10.135 16.145 1.00 89.56 113 GLN A CA 1
ATOM 840 C C . GLN A 1 113 ? 1.814 9.426 17.501 1.00 89.56 113 GLN A C 1
ATOM 842 O O . GLN A 1 113 ? 2.465 9.845 18.458 1.00 89.56 113 GLN A O 1
ATOM 847 N N . LEU A 1 114 ? 1.040 8.341 17.575 1.00 90.00 114 LEU A N 1
ATOM 848 C CA . LEU A 1 114 ? 0.846 7.548 18.791 1.00 90.00 114 LEU A CA 1
ATOM 849 C C . LEU A 1 114 ? 2.095 6.743 19.190 1.00 90.00 114 LEU A C 1
ATOM 851 O O . LEU A 1 114 ? 2.373 6.561 20.375 1.00 90.00 114 LEU A O 1
ATOM 855 N N . VAL A 1 115 ? 2.850 6.243 18.211 1.00 90.62 115 VAL A N 1
ATOM 856 C CA . VAL A 1 115 ? 4.106 5.505 18.442 1.00 90.62 115 VAL A CA 1
ATOM 857 C C . VAL A 1 115 ? 5.245 6.454 18.812 1.00 90.62 115 VAL A C 1
ATOM 859 O O . VAL A 1 115 ? 6.116 6.113 19.620 1.00 90.62 115 VAL A O 1
ATOM 862 N N . GLY A 1 116 ? 5.219 7.665 18.258 1.00 86.06 116 GLY A N 1
ATOM 863 C CA . GLY A 1 116 ? 6.223 8.686 18.498 1.00 86.06 116 GLY A CA 1
ATOM 864 C C . GLY A 1 116 ? 7.452 8.535 17.593 1.00 86.06 116 GLY A C 1
ATOM 865 O O . GLY A 1 116 ? 7.393 7.890 16.546 1.00 86.06 116 GLY A O 1
ATOM 866 N N . PRO A 1 117 ? 8.566 9.200 17.938 1.00 86.06 117 PRO A N 1
ATOM 867 C CA . PRO A 1 117 ? 9.659 9.406 17.003 1.00 86.06 117 PRO A CA 1
ATOM 868 C C . PRO A 1 117 ? 10.523 8.167 16.736 1.00 86.06 117 PRO A C 1
ATOM 870 O O . PRO A 1 117 ? 10.813 7.405 17.660 1.00 86.06 117 PRO A O 1
ATOM 873 N N . ARG A 1 118 ? 11.021 8.041 15.499 1.00 82.75 118 ARG A N 1
ATOM 874 C CA . ARG A 1 118 ? 11.956 6.993 15.054 1.00 82.75 118 ARG A CA 1
ATOM 875 C C . ARG A 1 118 ? 13.011 7.557 14.092 1.00 82.75 118 ARG A C 1
ATOM 877 O O . ARG A 1 118 ? 12.726 8.468 13.319 1.00 82.75 118 ARG A O 1
ATOM 884 N N . SER A 1 119 ? 14.220 6.996 14.138 1.00 75.38 119 SER A N 1
ATOM 885 C CA . SER A 1 119 ? 15.332 7.354 13.241 1.00 75.38 119 SER A CA 1
ATOM 886 C C . SER A 1 119 ? 15.503 6.389 12.059 1.00 75.38 119 SER A C 1
ATOM 888 O O . SER A 1 119 ? 15.983 6.795 11.005 1.00 75.38 119 SER A O 1
ATOM 890 N N . ASP A 1 120 ? 15.116 5.121 12.220 1.00 79.06 120 ASP A N 1
ATOM 891 C CA . ASP A 1 120 ? 15.242 4.099 11.177 1.00 79.06 120 ASP A CA 1
ATOM 892 C C . ASP A 1 120 ? 14.086 4.126 10.164 1.00 79.06 120 ASP A C 1
ATOM 894 O O . ASP A 1 120 ? 12.937 4.358 10.543 1.00 79.06 120 ASP A O 1
ATOM 898 N N . PRO A 1 121 ? 14.356 3.829 8.877 1.00 71.50 121 PRO A N 1
ATOM 899 C CA . PRO A 1 121 ? 13.356 3.874 7.809 1.00 71.50 121 PRO A CA 1
ATOM 90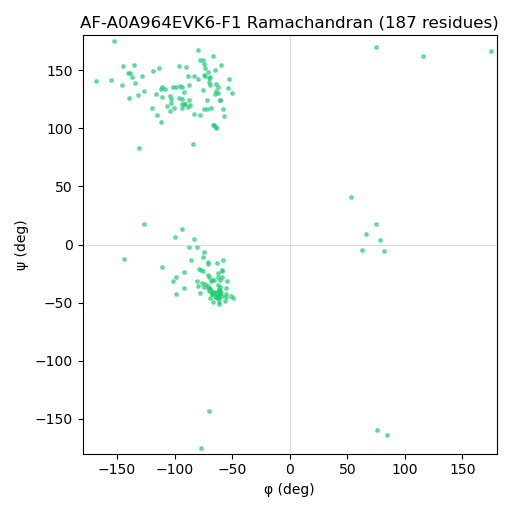0 C C . PRO A 1 121 ? 12.446 2.634 7.747 1.00 71.50 121 PRO A C 1
ATOM 902 O O . PRO A 1 121 ? 11.567 2.576 6.886 1.00 71.50 121 PRO A O 1
ATOM 905 N N . GLY A 1 122 ? 12.668 1.633 8.606 1.00 80.50 122 GLY A N 1
ATOM 906 C CA . GLY A 1 122 ? 11.847 0.423 8.666 1.00 80.50 122 GLY A CA 1
ATOM 907 C C . GLY A 1 122 ? 10.421 0.705 9.142 1.00 80.50 122 GLY A C 1
ATOM 908 O O . GLY A 1 122 ? 10.139 1.739 9.750 1.00 80.50 122 GLY A O 1
ATOM 909 N N . CYS A 1 123 ? 9.506 -0.232 8.892 1.00 89.06 123 CYS A N 1
ATOM 910 C CA . CYS A 1 123 ? 8.135 -0.117 9.374 1.00 89.06 123 CYS A CA 1
ATOM 911 C C . CYS A 1 123 ? 7.587 -1.432 9.901 1.00 89.06 123 CYS A C 1
ATOM 913 O O . CYS A 1 123 ? 7.925 -2.507 9.410 1.00 89.06 123 CYS A O 1
ATOM 915 N N . THR A 1 124 ? 6.725 -1.322 10.902 1.00 90.75 124 THR A N 1
ATOM 916 C CA . THR A 1 124 ? 5.948 -2.436 11.434 1.00 90.75 124 THR A CA 1
ATOM 917 C C . THR A 1 124 ? 4.628 -2.454 10.682 1.00 90.75 124 THR A C 1
ATOM 919 O O . THR A 1 124 ? 3.896 -1.464 10.690 1.00 90.75 124 THR A O 1
ATOM 922 N N . THR A 1 125 ? 4.320 -3.554 9.998 1.00 92.38 125 THR A N 1
ATOM 923 C CA . THR A 1 125 ? 3.046 -3.675 9.281 1.00 92.38 125 THR A CA 1
ATOM 924 C C . THR A 1 125 ? 2.001 -4.293 10.192 1.00 92.38 125 THR A C 1
ATOM 926 O O . THR A 1 125 ? 2.159 -5.421 10.664 1.00 92.38 125 THR A O 1
ATOM 929 N N . LEU A 1 126 ? 0.918 -3.555 10.403 1.00 92.25 126 LEU A N 1
ATOM 930 C CA . LEU A 1 126 ? -0.261 -3.977 11.141 1.00 92.25 126 LEU A CA 1
ATOM 931 C C . LEU A 1 126 ? -1.366 -4.375 10.166 1.00 92.25 126 LEU A C 1
ATOM 933 O O . LEU A 1 126 ? -1.635 -3.652 9.207 1.00 92.25 126 LEU A O 1
ATOM 937 N N . ARG A 1 127 ? -2.032 -5.496 10.440 1.00 91.25 127 ARG A N 1
ATOM 938 C CA . ARG A 1 127 ? -3.215 -5.952 9.707 1.00 91.25 127 ARG A CA 1
ATOM 939 C C . ARG A 1 127 ? -4.460 -5.703 10.534 1.00 91.25 127 ARG A C 1
ATOM 941 O O . ARG A 1 127 ? -4.640 -6.329 11.577 1.00 91.25 127 ARG A O 1
ATOM 948 N N . PHE A 1 128 ? -5.320 -4.820 10.050 1.00 92.56 128 PHE A N 1
ATOM 949 C CA . PHE A 1 128 ? -6.591 -4.491 10.680 1.00 92.56 128 PHE A CA 1
ATOM 950 C C . PHE A 1 128 ? -7.718 -5.310 10.046 1.00 92.56 128 PHE A C 1
ATOM 952 O O . PHE A 1 128 ? -7.880 -5.246 8.824 1.00 92.56 128 PHE A O 1
ATOM 959 N N . PRO A 1 129 ? -8.519 -6.052 10.829 1.00 91.38 129 PRO A N 1
ATOM 960 C CA . PRO A 1 129 ? -9.762 -6.622 10.328 1.00 91.38 129 PRO A CA 1
ATOM 961 C C . PRO A 1 129 ? -10.782 -5.507 10.067 1.00 91.38 129 PRO A C 1
ATOM 963 O O . PRO A 1 129 ? -10.931 -4.589 10.878 1.00 91.38 129 PRO A O 1
ATOM 966 N N . ILE A 1 130 ? -11.486 -5.590 8.942 1.00 90.88 130 ILE A N 1
ATOM 967 C CA . ILE A 1 130 ? -12.551 -4.657 8.569 1.00 90.88 130 ILE A CA 1
ATOM 968 C C . ILE A 1 130 ? -13.861 -5.186 9.153 1.00 90.88 130 ILE A C 1
ATOM 970 O O . ILE A 1 130 ? -14.302 -6.290 8.835 1.00 90.88 130 ILE A O 1
ATOM 974 N N . GLN A 1 131 ? -14.484 -4.405 10.032 1.00 90.56 131 GLN A N 1
ATOM 975 C CA . GLN A 1 131 ? -15.739 -4.777 10.674 1.00 90.56 131 GLN A CA 1
ATOM 976 C C . GLN A 1 131 ? -16.950 -4.545 9.764 1.00 90.56 131 GLN A C 1
ATOM 978 O O . GLN A 1 131 ? -16.893 -3.864 8.735 1.00 90.56 131 GLN A O 1
ATOM 983 N N . ALA A 1 132 ? -18.096 -5.099 10.172 1.00 88.94 132 ALA A N 1
ATOM 984 C CA . ALA A 1 132 ? -19.342 -5.003 9.422 1.00 88.94 132 ALA A CA 1
ATOM 985 C C . ALA A 1 132 ? -19.809 -3.553 9.194 1.00 88.94 132 ALA A C 1
ATOM 987 O O . ALA A 1 132 ? -20.452 -3.284 8.180 1.00 88.94 132 ALA A O 1
ATOM 988 N N . ASP A 1 133 ? -19.450 -2.630 10.082 1.00 90.50 133 ASP A N 1
ATOM 989 C CA . ASP A 1 133 ? -19.768 -1.199 10.039 1.00 90.50 133 ASP A CA 1
ATOM 990 C C . ASP A 1 133 ? -18.676 -0.340 9.365 1.00 90.50 133 ASP A C 1
ATOM 992 O O . ASP A 1 133 ? -18.706 0.884 9.465 1.00 90.50 133 ASP A O 1
ATOM 996 N N . ASN 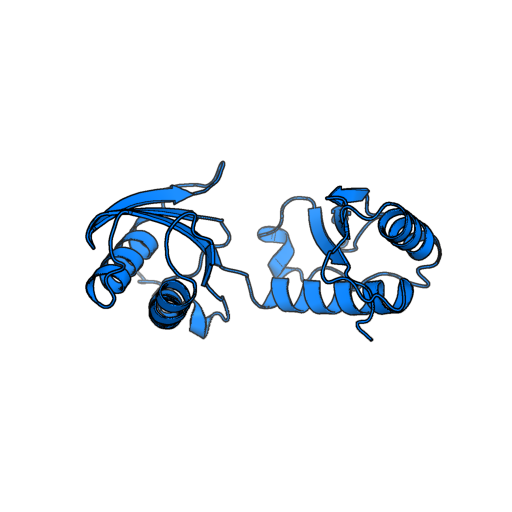A 1 134 ? -17.727 -0.968 8.658 1.00 88.38 134 ASN A N 1
ATOM 997 C CA . ASN A 1 134 ? -16.544 -0.341 8.052 1.00 88.38 134 ASN A CA 1
ATOM 998 C C . ASN A 1 134 ? -15.518 0.220 9.051 1.00 88.38 134 ASN A C 1
ATOM 1000 O O . ASN A 1 134 ? -14.575 0.888 8.627 1.00 88.38 134 ASN A O 1
ATOM 1004 N N . THR A 1 135 ? -15.639 -0.039 10.353 1.00 91.81 135 THR A N 1
ATOM 1005 C CA . THR A 1 135 ? -14.579 0.322 11.302 1.00 91.81 135 THR A CA 1
ATOM 1006 C C . THR A 1 135 ? -13.422 -0.675 11.252 1.00 91.81 135 THR A C 1
ATOM 1008 O O . THR A 1 135 ? -13.560 -1.810 10.787 1.00 91.81 135 THR A O 1
ATOM 1011 N N . LEU A 1 136 ? -12.251 -0.241 11.718 1.00 90.75 136 LEU A N 1
ATOM 1012 C CA . LEU A 1 136 ? -11.099 -1.119 11.884 1.00 90.75 136 LEU A CA 1
ATOM 1013 C C . LEU A 1 136 ? -11.150 -1.770 13.268 1.00 90.75 136 LEU A C 1
ATOM 1015 O O . LEU A 1 136 ? -11.219 -1.080 14.284 1.00 90.75 136 LEU A O 1
ATOM 1019 N N . GLY A 1 137 ? -11.117 -3.101 13.311 1.00 89.56 137 GLY A N 1
ATOM 1020 C CA . GLY A 1 137 ? -10.975 -3.842 14.560 1.00 89.56 137 GLY A CA 1
ATOM 1021 C C . GLY A 1 137 ? -9.546 -3.837 15.095 1.00 89.56 137 GLY A C 1
ATOM 1022 O O . GLY A 1 137 ? -8.654 -3.195 14.545 1.00 89.56 137 GLY A O 1
ATOM 1023 N N . ALA A 1 138 ? -9.327 -4.574 16.185 1.00 89.62 138 ALA A N 1
ATOM 1024 C CA . ALA A 1 138 ? -8.008 -4.678 16.797 1.00 89.62 138 ALA A CA 1
ATOM 1025 C C . ALA A 1 138 ? -6.998 -5.279 15.798 1.00 89.62 138 ALA A C 1
ATOM 1027 O O . ALA A 1 138 ? -7.256 -6.363 15.261 1.00 89.62 138 ALA A O 1
ATOM 1028 N N . PRO A 1 139 ? -5.874 -4.597 15.520 1.00 92.19 139 PRO A N 1
ATOM 1029 C CA . PRO A 1 139 ? -4.901 -5.084 14.557 1.00 92.19 139 PRO A CA 1
ATOM 1030 C C . PRO A 1 139 ? -4.059 -6.230 15.109 1.00 92.19 139 PRO A C 1
ATOM 1032 O O . PRO A 1 139 ? -3.859 -6.373 16.315 1.00 92.19 139 PRO A O 1
ATOM 1035 N N . LEU A 1 140 ? -3.484 -6.992 14.185 1.00 90.31 140 LEU A N 1
ATOM 1036 C CA . LEU A 1 140 ? -2.444 -7.978 14.453 1.00 90.31 140 LEU A CA 1
ATOM 1037 C C . LEU A 1 140 ? -1.134 -7.542 13.793 1.00 90.31 140 LEU A C 1
ATOM 1039 O O . LEU A 1 140 ? -1.141 -6.880 12.753 1.00 90.31 140 LEU A O 1
ATOM 1043 N N . LEU A 1 141 ? -0.003 -7.953 14.366 1.00 89.62 141 LEU A N 1
ATOM 1044 C CA . LEU A 1 141 ? 1.295 -7.796 13.717 1.00 89.62 141 LEU A CA 1
ATOM 1045 C C . LEU A 1 141 ? 1.365 -8.717 12.489 1.00 89.62 141 LEU A C 1
ATOM 1047 O O . LEU A 1 141 ? 1.300 -9.937 12.627 1.00 89.62 141 LEU A O 1
ATOM 1051 N N . ALA A 1 142 ? 1.502 -8.133 11.298 1.00 85.69 142 ALA A N 1
ATOM 1052 C CA . ALA A 1 142 ? 1.605 -8.872 10.041 1.00 85.69 142 ALA A CA 1
ATOM 1053 C C . ALA A 1 142 ? 3.056 -9.023 9.576 1.00 85.69 142 ALA A C 1
ATOM 1055 O O . ALA A 1 142 ? 3.449 -10.099 9.129 1.00 85.69 142 ALA A O 1
ATOM 1056 N N . ILE A 1 143 ? 3.849 -7.951 9.679 1.00 88.38 143 ILE A N 1
ATOM 1057 C CA . ILE A 1 143 ? 5.268 -7.946 9.301 1.00 88.38 143 ILE A CA 1
ATOM 1058 C C . ILE A 1 143 ? 6.053 -7.149 10.342 1.00 88.38 143 ILE A C 1
ATOM 1060 O O . ILE A 1 143 ? 5.724 -5.996 10.627 1.00 88.38 143 ILE A O 1
ATOM 1064 N N . SER A 1 144 ? 7.090 -7.782 10.892 1.00 87.19 144 SER A N 1
ATOM 1065 C CA . SER A 1 144 ? 8.052 -7.159 11.805 1.00 87.19 144 SER A CA 1
ATOM 1066 C C . SER A 1 144 ? 8.919 -6.139 11.071 1.00 87.19 144 SER A C 1
ATOM 1068 O O . SER A 1 144 ? 9.322 -6.369 9.930 1.00 87.19 144 SER A O 1
ATOM 1070 N N . SER A 1 145 ? 9.259 -5.042 11.747 1.00 85.06 145 SER A N 1
ATOM 1071 C CA . SER A 1 145 ? 10.208 -4.061 11.214 1.00 85.06 145 SER A CA 1
ATOM 1072 C C . SER A 1 145 ? 11.670 -4.527 11.256 1.00 85.06 145 SER A C 1
ATOM 1074 O O . SER A 1 145 ? 12.541 -3.825 10.745 1.00 85.06 145 SER A O 1
ATOM 1076 N N . GLY A 1 146 ? 11.952 -5.680 11.877 1.00 84.62 146 GLY A N 1
ATOM 1077 C CA . GLY A 1 146 ? 13.306 -6.143 12.196 1.00 84.62 146 GLY A CA 1
ATOM 1078 C C . GLY A 1 146 ? 13.886 -5.526 13.475 1.00 84.62 146 GLY A C 1
ATOM 1079 O O . GLY A 1 146 ? 14.951 -5.945 13.920 1.00 84.62 146 GLY A O 1
ATOM 1080 N N . ASP A 1 147 ? 13.174 -4.575 14.082 1.00 87.75 147 ASP A N 1
ATOM 1081 C CA . ASP A 1 147 ? 13.495 -3.946 15.360 1.00 87.75 147 ASP A CA 1
ATOM 1082 C C . ASP A 1 147 ? 12.442 -4.368 16.405 1.00 87.75 147 ASP A C 1
ATOM 1084 O O . ASP A 1 147 ? 11.297 -3.897 16.357 1.00 87.75 147 ASP A O 1
ATOM 1088 N N . PRO A 1 148 ? 12.790 -5.276 17.335 1.00 89.12 148 PRO A N 1
ATOM 1089 C CA . PRO A 1 148 ? 11.838 -5.810 18.303 1.00 89.12 148 PRO A CA 1
ATOM 1090 C C . PRO A 1 148 ? 11.359 -4.756 19.308 1.00 89.12 148 PRO A C 1
ATOM 1092 O O . PRO A 1 148 ? 10.213 -4.829 19.756 1.00 89.12 148 PRO A O 1
ATOM 1095 N N . ASP A 1 149 ? 12.189 -3.762 19.637 1.00 89.88 149 ASP A N 1
ATOM 1096 C CA . ASP A 1 149 ? 11.814 -2.694 20.566 1.00 89.88 149 ASP A CA 1
ATOM 1097 C C . ASP A 1 149 ? 10.794 -1.757 19.917 1.00 89.88 149 ASP A C 1
ATOM 1099 O O . ASP A 1 149 ? 9.850 -1.292 20.567 1.00 89.88 149 ASP A O 1
ATOM 1103 N N . PHE A 1 150 ? 10.949 -1.498 18.617 1.00 90.25 150 PHE A N 1
ATOM 1104 C CA . PHE A 1 150 ? 9.963 -0.745 17.856 1.00 90.25 150 PHE A CA 1
ATOM 1105 C C . PHE A 1 150 ? 8.658 -1.525 17.672 1.00 90.25 150 PHE A C 1
ATOM 1107 O O . PHE A 1 150 ? 7.591 -0.977 17.945 1.00 90.25 150 PHE A O 1
ATOM 1114 N N . ASP A 1 151 ? 8.713 -2.806 17.302 1.00 90.06 151 ASP A N 1
ATOM 1115 C CA . ASP A 1 151 ? 7.509 -3.634 17.148 1.00 90.06 151 ASP A CA 1
ATOM 1116 C C . ASP A 1 151 ? 6.721 -3.755 18.471 1.00 90.06 151 ASP A C 1
ATOM 1118 O O . ASP A 1 151 ? 5.485 -3.668 18.486 1.00 90.06 151 ASP A O 1
ATOM 1122 N N . ALA A 1 152 ? 7.424 -3.894 19.602 1.00 90.56 152 ALA A N 1
ATOM 1123 C CA . ALA A 1 152 ? 6.816 -3.906 20.931 1.00 90.56 152 ALA A CA 1
ATOM 1124 C C . ALA A 1 152 ? 6.175 -2.556 21.277 1.00 90.56 152 ALA A C 1
ATOM 1126 O O . ALA A 1 152 ? 5.059 -2.519 21.798 1.00 90.56 152 ALA A O 1
ATOM 1127 N N . ARG A 1 153 ? 6.841 -1.443 20.944 1.00 91.25 153 ARG A N 1
ATOM 1128 C CA . ARG A 1 153 ? 6.298 -0.093 21.136 1.00 91.25 153 ARG A CA 1
ATOM 1129 C C . ARG A 1 153 ? 5.045 0.134 20.306 1.00 91.25 153 ARG A C 1
ATOM 1131 O O . ARG A 1 153 ? 4.062 0.607 20.858 1.00 91.25 153 ARG A O 1
ATOM 1138 N N . VAL A 1 154 ? 5.049 -0.241 19.026 1.00 92.12 154 VAL A N 1
ATOM 1139 C CA . VAL A 1 154 ? 3.866 -0.160 18.155 1.00 92.12 154 VAL A CA 1
ATOM 1140 C C . VAL A 1 154 ? 2.707 -0.936 18.780 1.00 92.12 154 VAL A C 1
ATOM 1142 O O . VAL A 1 154 ? 1.613 -0.397 18.931 1.00 92.12 154 VAL A O 1
ATOM 1145 N N . THR A 1 155 ? 2.962 -2.169 19.221 1.00 90.25 155 THR A N 1
ATOM 1146 C CA . THR A 1 155 ? 1.945 -3.017 19.859 1.00 90.25 155 THR A CA 1
ATOM 1147 C C . THR A 1 155 ? 1.408 -2.403 21.157 1.00 90.25 155 THR A C 1
ATOM 1149 O O . THR A 1 155 ? 0.200 -2.396 21.380 1.00 90.25 155 THR A O 1
ATOM 1152 N N . ALA A 1 156 ? 2.282 -1.845 21.998 1.00 89.94 156 ALA A N 1
ATOM 1153 C CA . ALA A 1 156 ? 1.891 -1.185 23.242 1.00 89.94 156 ALA A CA 1
ATOM 1154 C C . ALA A 1 156 ? 1.106 0.114 22.994 1.00 89.94 156 ALA A C 1
ATOM 1156 O O . ALA A 1 156 ? 0.103 0.365 23.659 1.00 89.94 156 ALA A O 1
ATOM 1157 N N . SER A 1 157 ? 1.522 0.912 22.009 1.00 89.75 157 SER A N 1
ATOM 1158 C CA . SER A 1 157 ? 0.864 2.158 21.613 1.00 89.75 157 SER A CA 1
ATOM 1159 C C . SER A 1 157 ? -0.572 1.924 21.157 1.00 89.75 157 SER A C 1
ATOM 1161 O O . SER A 1 157 ? -1.445 2.712 21.499 1.00 89.75 157 SER A O 1
ATOM 1163 N N . LEU A 1 158 ? -0.861 0.817 20.468 1.00 88.06 158 LEU A N 1
ATOM 1164 C CA . LEU A 1 158 ? -2.227 0.480 20.052 1.00 88.06 158 LEU A CA 1
ATOM 1165 C C . LEU A 1 158 ? -3.205 0.317 21.225 1.00 88.06 158 LEU A C 1
ATOM 1167 O O . LEU A 1 158 ? -4.384 0.627 21.071 1.00 88.06 158 LEU A O 1
ATOM 1171 N N . ALA A 1 159 ? -2.735 -0.124 22.396 1.00 84.31 159 ALA A N 1
ATOM 1172 C CA . ALA A 1 159 ? -3.564 -0.206 23.601 1.00 84.31 159 ALA A CA 1
ATOM 1173 C C . ALA A 1 159 ? -3.914 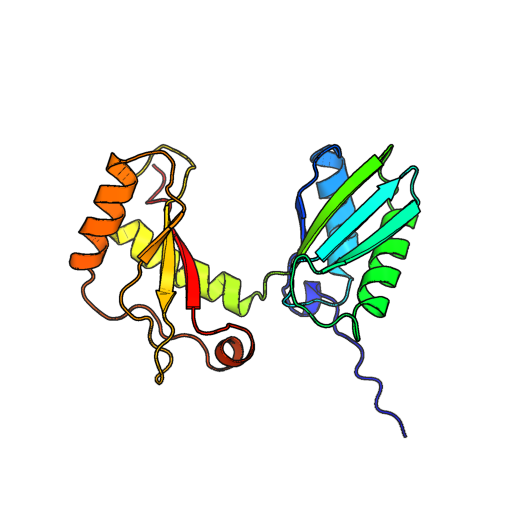1.177 24.185 1.00 84.31 159 ALA A C 1
ATOM 1175 O O . ALA A 1 159 ? -4.832 1.285 24.994 1.00 84.31 159 ALA A O 1
ATOM 1176 N N . LEU A 1 160 ? -3.188 2.221 23.775 1.00 84.69 160 LEU A N 1
ATOM 1177 C CA . LEU A 1 160 ? -3.377 3.612 24.189 1.00 84.69 160 LEU A CA 1
ATOM 1178 C C . LEU A 1 160 ? -4.163 4.431 23.158 1.00 84.69 160 LEU A C 1
ATOM 1180 O O . LEU A 1 160 ? -4.258 5.647 23.292 1.00 84.69 160 LEU A O 1
ATOM 1184 N N . LEU A 1 161 ? -4.687 3.800 22.104 1.00 84.88 161 LEU A N 1
ATOM 1185 C CA . LEU A 1 161 ? -5.440 4.499 21.073 1.00 84.88 161 LEU A CA 1
ATOM 1186 C C . LEU A 1 161 ? -6.754 5.051 21.658 1.00 84.88 161 LEU A C 1
ATOM 1188 O O . LEU A 1 161 ? -7.728 4.323 21.859 1.00 84.88 161 LEU A O 1
ATOM 1192 N N . GLU A 1 162 ? -6.782 6.357 21.916 1.00 71.69 162 GLU A N 1
ATOM 1193 C CA . GLU A 1 162 ? -7.963 7.067 22.404 1.00 71.69 162 GLU A CA 1
ATOM 1194 C C . GLU A 1 162 ? -8.875 7.453 21.231 1.00 71.69 162 GLU A C 1
ATOM 1196 O O . GLU A 1 162 ? -8.792 8.543 20.666 1.00 71.69 162 GLU A O 1
ATOM 1201 N N . GLY A 1 163 ? -9.758 6.530 20.854 1.00 73.69 163 GLY A N 1
ATOM 1202 C CA . GLY A 1 163 ? -10.793 6.751 19.845 1.00 73.69 163 GLY A CA 1
ATOM 1203 C C . GLY A 1 163 ? -10.631 5.889 18.590 1.00 73.69 163 GLY A C 1
ATOM 1204 O O . GLY A 1 163 ? -9.574 5.309 18.345 1.00 73.69 163 GLY A O 1
ATOM 1205 N N . PRO A 1 164 ? -11.701 5.747 17.794 1.00 77.69 164 PRO A N 1
ATOM 1206 C CA . PRO A 1 164 ? -11.674 4.889 16.620 1.00 77.69 164 PRO A CA 1
ATOM 1207 C C . PRO A 1 164 ? -10.783 5.484 15.524 1.00 77.69 164 PRO A C 1
ATOM 1209 O O . PRO A 1 164 ? -10.827 6.685 15.247 1.00 77.69 164 PRO A O 1
ATOM 1212 N N . LEU A 1 165 ? -10.018 4.620 14.851 1.00 88.88 165 LEU A N 1
ATOM 1213 C CA . LEU A 1 165 ? -9.387 4.977 13.581 1.00 88.88 165 LEU A CA 1
ATOM 1214 C C . LEU A 1 165 ? -10.464 5.365 12.553 1.00 88.88 165 LEU A C 1
ATOM 1216 O O . LEU A 1 165 ? -11.600 4.885 12.648 1.00 88.88 165 LEU A O 1
ATOM 1220 N N . PRO A 1 166 ? -10.125 6.198 11.551 1.00 88.50 166 PRO A N 1
ATOM 1221 C CA . PRO A 1 166 ? -11.060 6.563 10.497 1.00 88.50 166 PRO A CA 1
ATOM 1222 C C . PRO A 1 166 ? -11.718 5.318 9.877 1.00 88.50 166 PRO A C 1
ATOM 1224 O O . PRO A 1 166 ? -11.001 4.379 9.508 1.00 88.50 166 PRO A O 1
ATOM 1227 N N . PRO A 1 167 ? -13.056 5.283 9.738 1.00 89.06 167 PRO A N 1
ATOM 1228 C CA . PRO A 1 167 ? -13.727 4.160 9.101 1.00 89.06 167 PRO A CA 1
ATOM 1229 C C . PRO A 1 167 ? -13.328 4.074 7.628 1.00 89.06 167 PRO A C 1
ATOM 1231 O O . PRO A 1 167 ? -13.025 5.081 6.980 1.00 89.06 167 PRO A O 1
ATOM 1234 N N . LEU A 1 168 ? -13.338 2.858 7.094 1.00 89.44 168 LEU A N 1
ATOM 1235 C CA . LEU A 1 168 ? -13.047 2.599 5.699 1.00 89.44 168 LEU A CA 1
ATOM 1236 C C . LEU A 1 168 ? -14.131 3.243 4.808 1.00 89.44 168 LEU A C 1
ATOM 1238 O O . LEU A 1 168 ? -15.323 3.007 5.022 1.00 89.44 168 LEU A O 1
ATOM 1242 N N . PRO A 1 169 ? -13.755 4.020 3.776 1.00 87.62 169 PRO A N 1
ATOM 1243 C CA . PRO A 1 169 ? -14.690 4.469 2.754 1.00 87.62 169 PRO A CA 1
ATOM 1244 C C . PRO A 1 169 ? -15.441 3.291 2.121 1.00 87.62 169 PRO A C 1
ATOM 1246 O O . PRO A 1 169 ? -14.823 2.312 1.705 1.00 87.62 169 PRO A O 1
ATOM 1249 N N . GLU A 1 170 ? -16.759 3.412 1.957 1.00 83.69 170 GLU A N 1
ATOM 1250 C CA . GLU A 1 170 ? -17.604 2.347 1.387 1.00 83.69 170 GLU A CA 1
ATOM 1251 C C . GLU A 1 170 ? -17.108 1.883 0.005 1.00 83.69 170 GLU A C 1
ATOM 1253 O O . GLU A 1 170 ? -17.058 0.689 -0.284 1.00 83.69 170 GLU A O 1
ATOM 1258 N N . SER A 1 171 ? -16.619 2.827 -0.808 1.00 79.88 171 SER A N 1
ATOM 1259 C CA . SER A 1 171 ? -16.016 2.567 -2.125 1.00 79.88 171 SER A CA 1
ATOM 1260 C C . SER A 1 171 ? -14.790 1.638 -2.111 1.00 79.88 171 SER A C 1
ATOM 1262 O O . SER A 1 171 ? -14.466 1.048 -3.143 1.00 79.88 171 SER A O 1
ATOM 1264 N N . LEU A 1 172 ? -14.107 1.501 -0.968 1.00 81.06 172 LEU A N 1
ATOM 1265 C CA . LEU A 1 172 ? -12.964 0.604 -0.800 1.00 81.06 172 LEU A CA 1
ATOM 1266 C C . LEU A 1 172 ? -13.374 -0.778 -0.294 1.00 81.06 172 LEU A C 1
ATOM 1268 O O . LEU A 1 172 ? -12.655 -1.739 -0.549 1.00 81.06 172 LEU A O 1
ATOM 1272 N N . ARG A 1 173 ? -14.527 -0.916 0.372 1.00 79.12 173 ARG A N 1
ATOM 1273 C CA . ARG A 1 173 ? -14.955 -2.192 0.966 1.00 79.12 173 ARG A CA 1
ATOM 1274 C C . ARG A 1 173 ? -15.130 -3.294 -0.075 1.00 79.12 173 ARG A C 1
ATOM 1276 O O . ARG A 1 173 ? -14.765 -4.426 0.176 1.00 79.12 173 ARG A O 1
ATOM 1283 N N . ALA A 1 174 ? -15.656 -2.965 -1.253 1.00 71.56 174 ALA A N 1
ATOM 1284 C CA . ALA A 1 174 ? -15.813 -3.939 -2.335 1.00 71.56 174 ALA A CA 1
ATOM 1285 C C . ALA A 1 174 ? -14.475 -4.366 -2.973 1.00 71.56 174 ALA A C 1
ATOM 1287 O O . ALA A 1 174 ? -14.440 -5.334 -3.728 1.00 71.56 174 ALA A O 1
ATOM 1288 N N . LYS A 1 175 ? -13.394 -3.616 -2.718 1.00 70.62 175 LYS A N 1
ATOM 1289 C CA . LYS A 1 175 ? -12.059 -3.831 -3.298 1.00 70.62 175 LYS A CA 1
ATOM 1290 C C . LYS A 1 175 ? -11.108 -4.516 -2.325 1.00 70.62 175 LYS A C 1
ATOM 1292 O O . LYS A 1 175 ? -10.199 -5.222 -2.745 1.00 70.62 175 LYS A O 1
ATOM 1297 N N . LEU A 1 176 ? -11.290 -4.263 -1.036 1.00 70.06 176 LEU A N 1
ATOM 1298 C CA . LEU A 1 176 ? -10.547 -4.915 0.026 1.00 70.06 176 LEU A CA 1
ATOM 1299 C C . LEU A 1 176 ? -11.275 -6.203 0.416 1.00 70.06 176 LEU A C 1
ATOM 1301 O O . LEU A 1 176 ? -12.499 -6.263 0.377 1.00 70.06 176 LEU A O 1
ATOM 1305 N N . GLY A 1 177 ? -10.523 -7.240 0.779 1.00 74.94 177 GLY A N 1
ATOM 1306 C CA . GLY A 1 177 ? -11.105 -8.394 1.464 1.00 74.94 177 GLY A CA 1
ATOM 1307 C C . GLY A 1 177 ? -11.529 -8.017 2.886 1.00 74.94 177 GLY A C 1
ATOM 1308 O O . GLY A 1 177 ? -11.909 -6.885 3.173 1.00 74.94 177 GLY A O 1
ATOM 1309 N N . ASP A 1 178 ? -11.360 -8.937 3.827 1.00 84.56 178 ASP A N 1
ATOM 1310 C CA . ASP A 1 178 ? -11.767 -8.702 5.218 1.00 84.56 178 ASP A CA 1
ATOM 1311 C C . ASP A 1 178 ? -10.724 -7.928 6.043 1.00 84.56 178 ASP A C 1
ATOM 1313 O O . ASP A 1 178 ? -10.874 -7.769 7.255 1.00 84.56 178 ASP A O 1
ATOM 1317 N N . THR A 1 179 ? -9.634 -7.464 5.422 1.00 86.38 179 THR A N 1
ATOM 1318 C CA . THR A 1 179 ? -8.518 -6.822 6.128 1.00 86.38 179 THR A CA 1
ATOM 1319 C C . THR A 1 179 ? -7.861 -5.698 5.335 1.00 86.38 179 THR A C 1
ATOM 1321 O O . THR A 1 179 ? -7.807 -5.745 4.105 1.00 86.38 179 THR A O 1
ATOM 1324 N N . VAL A 1 180 ? -7.252 -4.748 6.047 1.00 87.62 180 VAL A N 1
ATOM 1325 C CA . VAL A 1 180 ? -6.351 -3.734 5.486 1.00 87.62 180 VAL A CA 1
ATOM 1326 C C . VAL A 1 180 ? -5.012 -3.725 6.224 1.00 87.62 180 VAL A C 1
ATOM 1328 O O . VAL A 1 180 ? -4.962 -3.695 7.452 1.00 87.62 180 VAL A O 1
ATOM 1331 N N . ASP A 1 181 ? -3.925 -3.725 5.455 1.00 89.50 181 ASP A N 1
ATOM 1332 C CA . ASP A 1 181 ? -2.566 -3.607 5.982 1.00 89.50 181 ASP A CA 1
ATOM 1333 C C . ASP A 1 181 ? -2.113 -2.141 5.983 1.00 89.50 181 ASP A C 1
ATOM 1335 O O . ASP A 1 181 ? -2.318 -1.413 5.000 1.00 89.50 181 ASP A O 1
ATOM 1339 N N . VAL A 1 182 ? -1.492 -1.726 7.088 1.00 89.88 182 VAL A N 1
ATOM 1340 C CA . VAL A 1 182 ? -0.972 -0.375 7.330 1.00 89.88 182 VAL A CA 1
ATOM 1341 C C . VAL A 1 182 ? 0.457 -0.474 7.867 1.00 89.88 182 VAL A C 1
ATOM 1343 O O . VAL A 1 182 ? 0.728 -1.194 8.824 1.00 89.88 182 VAL A O 1
ATOM 1346 N N . CYS A 1 183 ? 1.375 0.257 7.240 1.00 90.69 183 CYS A N 1
ATOM 1347 C CA . CYS A 1 183 ? 2.793 0.319 7.595 1.00 90.69 183 CYS A CA 1
ATOM 1348 C C . CYS A 1 183 ? 3.017 1.513 8.534 1.00 90.69 183 CYS A C 1
ATOM 1350 O O . CYS A 1 183 ? 2.753 2.653 8.149 1.00 90.69 183 CYS A O 1
ATOM 1352 N N . VAL A 1 184 ? 3.458 1.235 9.764 1.00 91.56 184 VAL A N 1
ATOM 1353 C CA . VAL A 1 184 ? 3.718 2.221 10.827 1.00 91.56 184 VAL A CA 1
ATOM 1354 C C . VAL A 1 184 ? 5.221 2.441 10.940 1.00 91.56 184 VAL A C 1
ATOM 1356 O O . VAL A 1 184 ? 5.977 1.490 11.149 1.00 91.56 184 VAL A O 1
ATOM 1359 N N . GLN A 1 185 ? 5.660 3.684 10.777 1.00 90.81 185 GLN A N 1
ATOM 1360 C CA . GLN A 1 185 ? 7.074 4.073 10.730 1.00 90.81 185 GLN A CA 1
ATOM 1361 C C . GLN A 1 185 ? 7.505 4.878 11.960 1.00 90.81 185 GLN A C 1
ATOM 1363 O O . GLN A 1 185 ? 8.695 4.940 12.263 1.00 90.81 185 GLN A O 1
ATOM 1368 N N . GLY A 1 186 ? 6.551 5.453 12.693 1.00 86.06 186 GLY A N 1
ATOM 1369 C CA . GLY A 1 186 ? 6.820 6.483 13.687 1.00 86.06 186 GLY A CA 1
ATOM 1370 C C . GLY A 1 186 ? 7.126 7.837 13.038 1.00 86.06 186 GLY A C 1
ATOM 1371 O O . GLY A 1 186 ? 7.320 7.963 11.828 1.00 86.06 186 GLY A O 1
ATOM 1372 N N . VAL A 1 187 ? 7.175 8.886 13.855 1.00 84.25 187 VAL A N 1
ATOM 1373 C CA . VAL A 1 187 ? 7.492 10.240 13.382 1.00 84.25 187 VAL A CA 1
ATOM 1374 C C . VAL A 1 187 ? 8.991 10.339 13.090 1.00 84.25 187 VAL A C 1
ATOM 1376 O O . VAL A 1 187 ? 9.816 10.236 14.000 1.00 84.25 187 VAL A O 1
ATOM 1379 N N . ARG A 1 188 ? 9.374 10.569 11.833 1.00 76.00 188 ARG A N 1
ATOM 1380 C CA . ARG A 1 188 ? 10.789 10.799 11.501 1.00 76.00 188 ARG A CA 1
ATOM 1381 C C . ARG A 1 188 ? 11.287 12.083 12.168 1.00 76.00 188 ARG A C 1
ATOM 1383 O O . ARG A 1 188 ? 10.604 13.107 12.107 1.00 76.00 188 ARG A O 1
ATOM 1390 N N . ARG A 1 189 ? 12.447 12.006 12.821 1.00 59.34 189 ARG A N 1
ATOM 1391 C CA . ARG A 1 189 ? 13.167 13.170 13.362 1.00 59.34 189 ARG A CA 1
ATOM 1392 C C . ARG A 1 189 ? 14.160 13.737 12.363 1.00 59.34 189 ARG A C 1
ATOM 1394 O O . ARG A 1 189 ? 14.725 12.937 11.589 1.00 59.34 189 ARG A O 1
#

Sequence (189 aa):
MTLLLAALPAALAGWTATVEAGEASPAELAALAPFLDSCPARPDDWIARYADGALLRFGPVAGHDQRDAEPVEDCLRAALAAKPIAGTAVLRLRWTDPTLDRYRQNVTSVLDQLVGPRSDPGCTTLRFPIQADNTLGAPLLAISSGDPDFDARVTASLALLEGPLPPLPESLRAKLGDTVDVCVQGVRR